Protein AF-A0A3M1C2Q7-F1 (afdb_monomer)

Structure (mmCIF, N/CA/C/O backbone):
data_AF-A0A3M1C2Q7-F1
#
_entry.id   AF-A0A3M1C2Q7-F1
#
loop_
_atom_site.group_PDB
_atom_site.id
_atom_site.type_symbol
_atom_site.label_atom_id
_atom_site.label_alt_id
_atom_site.label_comp_id
_atom_site.label_asym_id
_atom_site.label_entity_id
_atom_site.label_seq_id
_atom_site.pdbx_PDB_ins_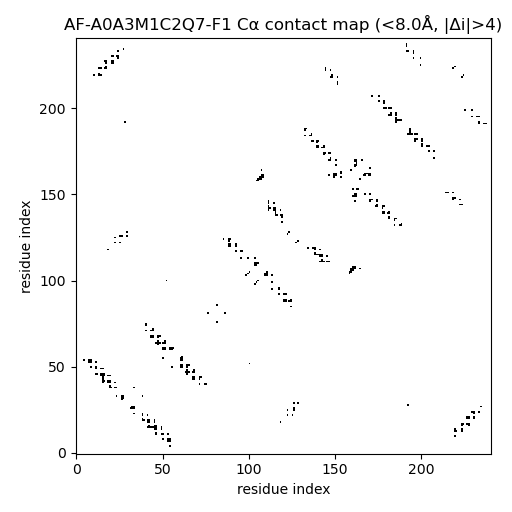code
_atom_site.Cartn_x
_atom_site.Cartn_y
_atom_site.Cartn_z
_atom_site.occupancy
_atom_site.B_iso_or_equiv
_atom_site.auth_seq_id
_atom_site.auth_comp_id
_atom_site.auth_asym_id
_atom_site.auth_atom_id
_atom_site.pdbx_PDB_model_num
ATOM 1 N N . MET A 1 1 ? -22.770 14.859 14.846 1.00 48.72 1 MET A N 1
ATOM 2 C CA . MET A 1 1 ? -23.052 14.030 13.640 1.00 48.72 1 MET A CA 1
ATOM 3 C C . MET A 1 1 ? -22.285 14.494 12.389 1.00 48.72 1 MET A C 1
ATOM 5 O O . MET A 1 1 ? -21.894 13.639 11.605 1.00 48.72 1 MET A O 1
ATOM 9 N N . LYS A 1 2 ? -22.004 15.801 12.204 1.00 53.22 2 LYS A N 1
ATOM 10 C CA . LYS A 1 2 ? -21.207 16.325 11.068 1.00 53.22 2 LYS A CA 1
ATOM 11 C C . LYS A 1 2 ? -19.692 16.042 11.163 1.00 53.22 2 LYS A C 1
ATOM 13 O O . LYS A 1 2 ? -19.053 15.873 10.127 1.00 53.22 2 LYS A O 1
ATOM 18 N N . ASP A 1 3 ? -19.134 15.905 12.367 1.00 56.91 3 ASP A N 1
ATOM 19 C CA . ASP A 1 3 ? -17.677 15.752 12.556 1.00 56.91 3 ASP A CA 1
ATOM 20 C C . ASP A 1 3 ? -17.139 14.397 12.072 1.00 56.91 3 ASP A C 1
ATOM 22 O O . ASP A 1 3 ? -16.081 14.328 11.451 1.00 56.91 3 ASP A O 1
ATOM 26 N N . GLY A 1 4 ? -17.929 13.326 12.217 1.00 72.69 4 GLY A N 1
ATOM 27 C CA . GLY A 1 4 ? -17.541 11.987 11.759 1.00 72.69 4 GLY A CA 1
ATOM 28 C C . GLY A 1 4 ? -17.507 11.819 10.233 1.00 72.69 4 GLY A C 1
ATOM 29 O O . GLY A 1 4 ? -16.856 10.905 9.735 1.00 72.69 4 GLY A O 1
ATOM 30 N N . ILE A 1 5 ? -18.189 12.681 9.467 1.00 79.94 5 ILE A N 1
ATOM 31 C CA . ILE A 1 5 ? -18.114 12.663 7.994 1.00 79.94 5 ILE A CA 1
ATOM 32 C C . ILE A 1 5 ? -16.809 13.310 7.534 1.00 79.94 5 ILE A C 1
ATOM 34 O O . ILE A 1 5 ? -16.119 12.741 6.690 1.00 79.94 5 ILE A O 1
ATOM 38 N N . LYS A 1 6 ? -16.452 14.462 8.119 1.00 79.94 6 LYS A N 1
ATOM 39 C CA . LYS A 1 6 ? -15.198 15.163 7.816 1.00 79.94 6 LYS A CA 1
ATOM 40 C C . LYS A 1 6 ? -13.989 14.272 8.087 1.00 79.94 6 LYS A C 1
ATOM 42 O O . LYS A 1 6 ? -13.138 14.142 7.216 1.00 79.94 6 LYS A O 1
ATOM 47 N N . GLU A 1 7 ? -13.958 13.596 9.237 1.00 78.56 7 GLU A N 1
ATOM 48 C CA . GLU A 1 7 ? -12.869 12.672 9.579 1.00 78.56 7 GLU A CA 1
ATOM 49 C C . GLU A 1 7 ? -12.773 11.500 8.587 1.00 78.56 7 GLU A C 1
ATOM 51 O O . GLU A 1 7 ? -11.691 11.187 8.094 1.00 78.56 7 GLU A O 1
ATOM 56 N N . LYS A 1 8 ? -13.904 10.872 8.235 1.00 79.12 8 LYS A N 1
ATOM 57 C CA . LYS A 1 8 ? -13.930 9.760 7.268 1.00 79.12 8 LYS A CA 1
ATOM 58 C C . LYS A 1 8 ? -13.495 10.186 5.868 1.00 79.12 8 LYS A C 1
ATOM 60 O O . LYS A 1 8 ? -12.785 9.430 5.204 1.00 79.12 8 LYS A O 1
ATOM 65 N N . PHE A 1 9 ? -13.918 11.366 5.421 1.00 83.25 9 PHE A N 1
ATOM 66 C CA . PHE A 1 9 ? -13.526 11.915 4.126 1.00 83.25 9 PHE A CA 1
ATOM 67 C C . PHE A 1 9 ? -12.032 12.240 4.104 1.00 83.25 9 PHE A C 1
ATOM 69 O O . PHE A 1 9 ? -11.320 11.771 3.223 1.00 83.25 9 PHE A O 1
ATOM 76 N N . PHE A 1 10 ? -11.536 12.945 5.122 1.00 84.94 10 PHE A N 1
ATOM 77 C CA . PHE A 1 10 ? -10.120 13.279 5.251 1.00 84.94 10 PHE A CA 1
ATOM 78 C C . PHE A 1 10 ? -9.235 12.027 5.349 1.00 84.94 10 PHE A C 1
ATOM 80 O O . PHE A 1 10 ? -8.218 11.920 4.670 1.00 84.94 10 PHE A O 1
ATOM 87 N N . GLY A 1 11 ? -9.671 11.015 6.100 1.00 82.19 11 GLY A N 1
ATOM 88 C CA . GLY A 1 11 ? -9.000 9.720 6.123 1.00 82.19 11 GLY A CA 1
ATOM 89 C C . GLY A 1 11 ? -9.028 8.999 4.772 1.00 82.19 11 GLY A C 1
ATOM 90 O O . GLY A 1 11 ? -8.120 8.231 4.499 1.00 82.19 11 GLY A O 1
ATOM 91 N N . SER A 1 12 ? -10.047 9.206 3.931 1.00 87.38 12 SER A N 1
ATOM 92 C CA . SER A 1 12 ? -10.088 8.639 2.568 1.00 87.38 12 SER A CA 1
ATOM 93 C C . SER A 1 12 ? -9.153 9.393 1.621 1.00 87.38 12 SER A C 1
ATOM 95 O O . SER A 1 12 ? -8.551 8.785 0.745 1.00 87.38 12 SER A O 1
ATOM 97 N N . PHE A 1 13 ? -8.996 10.702 1.831 1.00 89.56 13 PHE A N 1
ATOM 98 C CA . PHE A 1 13 ? -8.049 11.544 1.107 1.00 89.56 13 PHE A CA 1
ATOM 99 C C . PHE A 1 13 ? -6.599 11.121 1.361 1.00 89.56 13 PHE A C 1
ATOM 101 O O . PHE A 1 13 ? -5.856 10.903 0.409 1.00 89.56 13 PHE A O 1
ATOM 108 N N . ILE A 1 14 ? -6.215 10.926 2.628 1.00 88.56 14 ILE A N 1
ATOM 109 C CA . ILE A 1 14 ? -4.872 10.438 2.984 1.00 88.56 14 ILE A CA 1
ATOM 110 C C . ILE A 1 14 ? -4.612 9.061 2.365 1.00 88.56 14 ILE A C 1
ATOM 112 O O . ILE A 1 14 ? -3.576 8.864 1.734 1.00 88.56 14 ILE A O 1
ATOM 116 N N . THR A 1 15 ? -5.557 8.125 2.482 1.00 89.25 15 THR A N 1
ATOM 117 C CA . THR A 1 15 ? -5.375 6.792 1.898 1.00 89.25 15 THR A CA 1
ATOM 118 C C . THR A 1 15 ? -5.329 6.841 0.362 1.00 89.25 15 THR A C 1
ATOM 120 O O . THR A 1 15 ? -4.587 6.079 -0.250 1.00 89.25 15 THR A O 1
ATOM 123 N N . GLY A 1 16 ? -6.046 7.776 -0.274 1.00 91.75 16 GLY A N 1
ATOM 124 C CA . GLY A 1 16 ? -5.926 8.048 -1.710 1.00 91.75 16 GLY A CA 1
ATOM 125 C C . GLY A 1 16 ? -4.524 8.520 -2.113 1.00 91.75 16 GLY A C 1
ATOM 126 O O . GLY A 1 16 ? -3.989 8.042 -3.111 1.00 91.75 16 GLY A O 1
ATOM 127 N N . LEU A 1 17 ? -3.897 9.403 -1.323 1.00 92.88 17 LEU A N 1
ATOM 128 C CA . LEU A 1 17 ? -2.505 9.823 -1.541 1.00 92.88 17 LEU A CA 1
ATOM 129 C C . LEU A 1 17 ? -1.533 8.653 -1.387 1.00 92.88 17 LEU A C 1
ATOM 131 O O . LEU A 1 17 ? -0.673 8.467 -2.241 1.00 92.88 17 LEU A O 1
ATOM 135 N N . ALA A 1 18 ? -1.691 7.841 -0.342 1.00 93.31 18 ALA A N 1
ATOM 136 C CA . ALA A 1 18 ? -0.845 6.671 -0.134 1.00 93.31 18 ALA A CA 1
ATOM 137 C C . ALA A 1 18 ? -0.983 5.646 -1.264 1.00 93.31 18 ALA A C 1
ATOM 139 O O . ALA A 1 18 ? 0.020 5.124 -1.740 1.00 93.31 18 ALA A O 1
ATOM 140 N N . PHE A 1 19 ? -2.204 5.408 -1.748 1.00 94.06 19 PHE A N 1
ATOM 141 C CA . PHE A 1 19 ? -2.440 4.554 -2.908 1.00 94.06 19 PHE A CA 1
ATOM 142 C C . PHE A 1 19 ? -1.770 5.112 -4.171 1.00 94.06 19 PHE A C 1
ATOM 144 O O . PHE A 1 19 ? -1.119 4.367 -4.900 1.00 94.06 19 PHE A O 1
ATOM 151 N N . ALA A 1 20 ? -1.865 6.423 -4.416 1.00 94.62 20 ALA A N 1
ATOM 152 C CA . ALA A 1 20 ? -1.175 7.054 -5.537 1.00 94.62 20 ALA A CA 1
ATOM 153 C C . ALA A 1 20 ? 0.347 6.902 -5.432 1.00 94.62 20 ALA A C 1
ATOM 155 O O . ALA A 1 20 ? 0.986 6.489 -6.395 1.00 94.62 20 ALA A O 1
ATOM 156 N N . SER A 1 21 ? 0.920 7.171 -4.257 1.00 95.44 21 SER A N 1
ATOM 157 C CA . SER A 1 21 ? 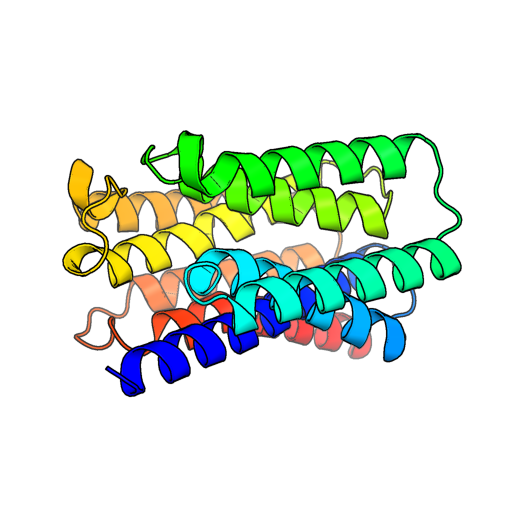2.348 6.972 -3.997 1.00 95.44 21 SER A CA 1
ATOM 158 C C . SER A 1 21 ? 2.770 5.520 -4.209 1.00 95.44 21 SER A C 1
ATOM 160 O O . SER A 1 21 ? 3.774 5.273 -4.863 1.00 95.44 21 SER A O 1
ATOM 162 N N . PHE A 1 22 ? 1.967 4.558 -3.762 1.00 95.81 22 PHE A N 1
ATOM 163 C CA . PHE A 1 22 ? 2.222 3.138 -3.987 1.00 95.81 22 PHE A CA 1
ATOM 164 C C . PHE A 1 22 ? 2.269 2.761 -5.475 1.00 95.81 22 PHE A C 1
ATOM 166 O O . PHE A 1 22 ? 3.173 2.045 -5.904 1.00 95.81 22 PHE A O 1
ATOM 173 N N . MET A 1 23 ? 1.345 3.282 -6.287 1.00 95.12 23 MET A N 1
ATOM 174 C CA . MET A 1 23 ? 1.372 3.060 -7.739 1.00 95.12 23 MET A CA 1
ATOM 175 C C . MET A 1 23 ? 2.596 3.707 -8.392 1.00 95.12 23 MET A C 1
ATOM 177 O O . MET A 1 23 ? 3.265 3.081 -9.215 1.00 95.12 23 MET A O 1
ATOM 181 N N . VAL A 1 24 ? 2.939 4.929 -7.974 1.00 94.12 24 VAL A N 1
ATOM 182 C CA . VAL A 1 24 ? 4.157 5.630 -8.410 1.00 94.12 24 VAL A CA 1
ATOM 183 C C . VAL A 1 24 ? 5.407 4.832 -8.052 1.00 94.12 24 VAL A C 1
ATOM 185 O O . VAL A 1 24 ? 6.296 4.698 -8.885 1.00 94.12 24 VAL A O 1
ATOM 188 N N . TYR A 1 25 ? 5.472 4.252 -6.854 1.00 93.25 25 TYR A N 1
ATOM 189 C CA . TYR A 1 25 ? 6.576 3.389 -6.443 1.00 93.25 25 TYR A CA 1
ATOM 190 C C . TYR A 1 25 ? 6.737 2.185 -7.377 1.00 93.25 25 TYR A C 1
ATOM 192 O O . TYR A 1 25 ? 7.852 1.884 -7.798 1.00 93.25 25 TYR A O 1
ATOM 200 N N . GLY A 1 26 ? 5.627 1.554 -7.777 1.00 92.88 26 GLY A N 1
ATOM 201 C CA . GLY A 1 26 ? 5.638 0.504 -8.795 1.00 92.88 26 GLY A CA 1
ATOM 202 C C . GLY A 1 26 ? 6.164 0.968 -10.146 1.00 92.88 26 GLY A C 1
ATOM 203 O O . GLY A 1 26 ? 6.980 0.277 -10.743 1.00 92.88 26 GLY A O 1
ATOM 204 N N . TYR A 1 27 ? 5.743 2.142 -10.620 1.00 92.25 27 TYR A N 1
ATOM 205 C CA . TYR A 1 27 ? 6.227 2.704 -11.889 1.00 92.25 27 TYR A CA 1
ATOM 206 C C . TYR A 1 27 ? 7.725 3.000 -11.839 1.00 92.25 27 TYR A C 1
ATOM 208 O O . TYR A 1 27 ? 8.461 2.636 -12.755 1.00 92.25 27 TYR A O 1
ATOM 216 N N . LEU A 1 28 ? 8.188 3.586 -10.734 1.00 91.06 28 LEU A N 1
ATOM 217 C CA . LEU A 1 28 ? 9.601 3.853 -10.503 1.00 91.06 28 LEU A CA 1
ATOM 218 C C . LEU A 1 28 ? 10.438 2.564 -10.483 1.00 91.06 28 LEU A C 1
ATOM 220 O O . LEU A 1 28 ? 11.569 2.596 -10.979 1.00 91.06 28 LEU A O 1
ATOM 224 N N . TYR A 1 29 ? 9.875 1.464 -9.960 1.00 89.75 29 TYR A N 1
ATOM 225 C CA . TYR A 1 29 ? 10.475 0.124 -9.942 1.00 89.75 29 TYR A CA 1
ATOM 226 C C . TYR A 1 29 ? 10.696 -0.443 -11.334 1.00 89.75 29 TYR A C 1
ATOM 228 O O . TYR A 1 29 ? 11.815 -0.820 -11.669 1.00 89.75 29 TYR A O 1
ATOM 236 N N . ILE A 1 30 ? 9.670 -0.414 -12.177 1.00 89.94 30 ILE A N 1
ATOM 237 C CA . ILE A 1 30 ? 9.761 -0.953 -13.540 1.00 89.94 30 ILE A CA 1
ATOM 238 C C . ILE A 1 30 ? 10.372 0.028 -14.550 1.00 89.94 30 ILE A C 1
ATOM 240 O O . ILE A 1 30 ? 10.449 -0.278 -15.735 1.00 89.94 30 ILE A O 1
ATOM 244 N N . GLY A 1 31 ? 10.778 1.219 -14.101 1.00 87.81 31 GLY A N 1
ATOM 245 C CA . GLY A 1 31 ? 11.389 2.237 -14.954 1.00 87.81 31 GLY A CA 1
ATOM 246 C C . GLY A 1 31 ? 10.416 2.955 -15.894 1.00 87.81 31 GLY A C 1
ATOM 247 O O . GLY A 1 31 ? 10.861 3.499 -16.898 1.00 87.81 31 GLY A O 1
ATOM 248 N N . ILE A 1 32 ? 9.115 2.975 -15.587 1.00 88.38 32 ILE A N 1
ATOM 249 C CA . ILE A 1 32 ? 8.137 3.773 -16.337 1.00 88.38 32 ILE A CA 1
ATOM 250 C C . ILE A 1 32 ? 8.184 5.228 -15.861 1.00 88.38 32 ILE A C 1
ATOM 252 O O . ILE A 1 32 ? 8.106 5.504 -14.660 1.00 88.38 32 ILE A O 1
ATOM 256 N N . ASP A 1 33 ? 8.241 6.157 -16.816 1.00 87.31 33 ASP A N 1
ATOM 257 C CA . ASP A 1 33 ? 8.131 7.589 -16.547 1.00 87.31 33 ASP A CA 1
ATOM 258 C C . ASP A 1 33 ? 6.756 7.939 -15.972 1.00 87.31 33 ASP A C 1
ATOM 260 O O . ASP A 1 33 ? 5.704 7.676 -16.561 1.00 87.31 33 ASP A O 1
ATOM 264 N N . VAL A 1 34 ? 6.768 8.568 -14.800 1.00 87.00 34 VAL A N 1
ATOM 265 C CA . VAL A 1 34 ? 5.556 8.951 -14.077 1.00 87.00 34 VAL A CA 1
ATOM 266 C C . VAL A 1 34 ? 5.119 10.336 -14.537 1.00 87.00 34 VAL A C 1
ATOM 268 O O . VAL A 1 34 ? 5.790 11.331 -14.255 1.00 87.00 34 VAL A O 1
ATOM 271 N N . ARG A 1 35 ? 3.963 10.436 -15.199 1.00 89.00 35 ARG A N 1
ATOM 272 C CA . ARG A 1 35 ? 3.376 11.737 -15.551 1.00 89.00 35 ARG A CA 1
ATOM 273 C C . ARG A 1 35 ? 2.461 12.209 -14.430 1.00 89.00 35 ARG A C 1
ATOM 275 O O . ARG A 1 35 ? 1.816 11.413 -13.752 1.00 89.00 35 ARG A O 1
ATOM 282 N N . ILE A 1 36 ? 2.314 13.527 -14.292 1.00 86.81 36 ILE A N 1
ATOM 283 C CA . ILE A 1 36 ? 1.411 14.144 -13.301 1.00 86.81 36 ILE A CA 1
ATOM 284 C C . ILE A 1 36 ? -0.025 13.613 -13.444 1.00 86.81 36 ILE A C 1
ATOM 286 O O . ILE A 1 36 ? -0.707 13.375 -12.448 1.00 86.81 36 ILE A O 1
ATOM 290 N N . VAL A 1 37 ? -0.469 13.382 -14.684 1.00 85.69 37 VAL A N 1
ATOM 291 C CA . VAL A 1 37 ? -1.794 12.819 -14.977 1.00 85.69 37 VAL A CA 1
ATOM 292 C C . VAL A 1 37 ? -1.944 11.408 -14.402 1.00 85.69 37 VAL A C 1
ATOM 294 O O . VAL A 1 37 ? -2.990 11.109 -13.836 1.00 85.69 37 VAL A O 1
ATOM 297 N N . ASP A 1 38 ? -0.903 10.570 -14.467 1.00 85.56 38 ASP A N 1
ATOM 298 C CA . ASP A 1 38 ? -0.943 9.207 -13.922 1.00 85.56 38 ASP A CA 1
ATOM 299 C C . ASP A 1 38 ? -1.113 9.249 -12.393 1.00 85.56 38 ASP A C 1
ATOM 301 O O . ASP A 1 38 ? -1.991 8.584 -11.843 1.00 85.56 38 ASP A O 1
ATOM 305 N N . VAL A 1 39 ? -0.362 10.126 -11.711 1.00 89.31 39 VAL A N 1
ATOM 306 C CA . VAL A 1 39 ? -0.482 10.347 -10.256 1.00 89.31 39 VAL A CA 1
ATOM 307 C C . VAL A 1 39 ? -1.897 10.781 -9.876 1.00 89.31 39 VAL A C 1
ATOM 309 O O . VAL A 1 39 ? -2.473 10.261 -8.917 1.00 89.31 39 VAL A O 1
ATOM 312 N N . PHE A 1 40 ? -2.477 11.716 -10.633 1.00 87.94 40 PHE A N 1
ATOM 313 C CA . PHE A 1 40 ? -3.834 12.196 -10.390 1.00 87.94 40 PHE A CA 1
ATOM 314 C C . PHE A 1 40 ? -4.879 11.093 -10.608 1.00 87.94 40 PHE A C 1
ATOM 316 O O . PHE A 1 40 ? -5.784 10.940 -9.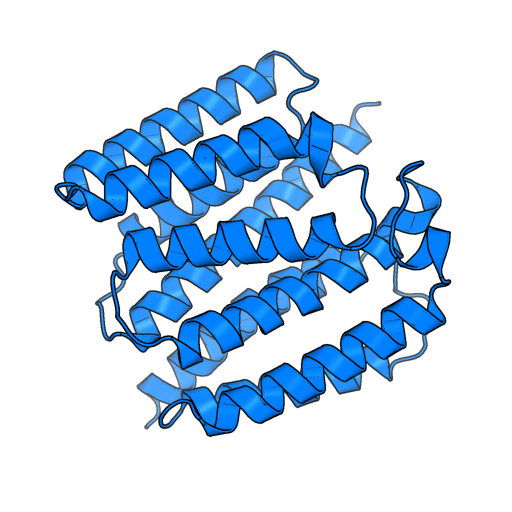787 1.00 87.94 40 PHE A O 1
ATOM 323 N N . CYS A 1 41 ? -4.731 10.274 -11.652 1.00 87.81 41 CYS A N 1
ATOM 324 C CA . CYS A 1 41 ? -5.593 9.117 -11.890 1.00 87.81 41 CYS A CA 1
ATOM 325 C C . CYS A 1 41 ? -5.507 8.096 -10.749 1.00 87.81 41 CYS A C 1
ATOM 327 O O . CYS A 1 41 ? -6.545 7.658 -10.253 1.00 87.81 41 CYS A O 1
ATOM 329 N N . PHE A 1 42 ? -4.305 7.750 -10.278 1.00 91.00 42 PHE A N 1
ATOM 330 C CA . PHE A 1 42 ? -4.156 6.841 -9.138 1.00 91.00 42 PHE A CA 1
ATOM 331 C C . PHE A 1 42 ? -4.789 7.418 -7.874 1.00 91.00 42 PHE A C 1
ATOM 333 O O . PHE A 1 42 ? -5.514 6.716 -7.167 1.00 91.00 42 PHE A O 1
ATOM 340 N N . PHE A 1 43 ? -4.578 8.709 -7.620 1.00 92.19 43 PHE A N 1
ATOM 341 C CA . PHE A 1 43 ? -5.174 9.400 -6.485 1.00 92.19 43 PHE A CA 1
ATOM 342 C C . PHE A 1 43 ? -6.705 9.360 -6.530 1.00 92.19 43 PHE A C 1
ATOM 344 O O . PHE A 1 43 ? -7.332 9.008 -5.531 1.00 92.19 43 PHE A O 1
ATOM 351 N N . LEU A 1 44 ? -7.314 9.667 -7.680 1.00 89.94 44 LEU A N 1
ATOM 352 C CA . LEU A 1 44 ? -8.766 9.615 -7.848 1.00 89.94 44 LEU A CA 1
ATOM 353 C C . LEU A 1 44 ? -9.319 8.193 -7.725 1.00 89.94 44 LEU A C 1
ATOM 355 O O . LEU A 1 44 ? -10.372 8.015 -7.111 1.00 89.94 44 LEU A O 1
ATOM 359 N N . LEU A 1 45 ? -8.607 7.186 -8.240 1.00 88.19 45 LEU A N 1
ATOM 360 C CA . LEU A 1 45 ? -8.991 5.780 -8.103 1.00 88.19 45 LEU A CA 1
ATOM 361 C C . LEU A 1 45 ? -9.033 5.367 -6.627 1.00 88.19 45 LEU A C 1
ATOM 363 O O . LEU A 1 45 ? -10.043 4.841 -6.152 1.00 88.19 45 LEU A O 1
ATOM 367 N N . GLY A 1 46 ? -7.956 5.663 -5.893 1.00 88.88 46 GLY A N 1
ATOM 368 C CA . GLY A 1 46 ? -7.866 5.416 -4.458 1.00 88.88 46 GLY A CA 1
ATOM 369 C C . GLY A 1 46 ? -8.947 6.179 -3.694 1.00 88.88 46 GLY A C 1
ATOM 370 O O . GLY A 1 46 ? -9.738 5.582 -2.965 1.00 88.88 46 GLY A O 1
ATOM 371 N N . LEU A 1 47 ? -9.054 7.492 -3.907 1.00 88.88 47 LEU A N 1
ATOM 372 C CA . LEU A 1 47 ? -10.053 8.334 -3.251 1.00 88.88 47 LEU A CA 1
ATOM 373 C C . LEU A 1 47 ? -11.479 7.822 -3.500 1.00 88.88 47 LEU A C 1
ATOM 375 O O . LEU A 1 47 ? -12.240 7.661 -2.548 1.00 88.88 47 LEU A O 1
ATOM 379 N N . GLY A 1 48 ? -11.834 7.532 -4.754 1.00 85.19 48 GLY A N 1
ATOM 380 C CA . GLY A 1 48 ? -13.145 7.011 -5.135 1.00 85.19 48 GLY A CA 1
ATOM 381 C C . GLY A 1 48 ? -13.461 5.688 -4.439 1.00 85.19 48 GLY A C 1
ATOM 382 O O . GLY A 1 48 ? -14.508 5.566 -3.799 1.00 85.19 48 GLY A O 1
ATOM 383 N N . GLY A 1 49 ? -12.525 4.734 -4.468 1.00 85.12 49 GLY A N 1
ATOM 384 C CA . GLY A 1 49 ? -12.673 3.443 -3.795 1.00 85.12 49 GLY A CA 1
ATOM 385 C C . GLY A 1 49 ? -12.861 3.576 -2.281 1.00 85.12 49 GLY A C 1
ATOM 386 O O . GLY A 1 49 ? -13.782 2.996 -1.705 1.00 85.12 49 GLY A O 1
ATOM 387 N N . TYR A 1 50 ? -12.045 4.391 -1.611 1.00 85.31 50 TYR A N 1
ATOM 388 C CA . TYR A 1 50 ? -12.128 4.550 -0.156 1.00 85.31 50 TYR A CA 1
ATOM 389 C C . TYR A 1 50 ? -13.332 5.385 0.299 1.00 85.31 50 TYR A C 1
ATOM 391 O O . TYR A 1 50 ? -13.931 5.066 1.332 1.00 85.31 50 TYR A O 1
ATOM 399 N N . VAL A 1 51 ? -13.749 6.394 -0.475 1.00 85.44 51 VAL A N 1
ATOM 400 C CA . VAL A 1 51 ? -15.002 7.125 -0.222 1.00 85.44 51 VAL A CA 1
ATOM 401 C C . VAL A 1 51 ? -16.196 6.185 -0.371 1.00 85.44 51 VAL A C 1
ATOM 403 O O . VAL A 1 51 ? -17.065 6.184 0.504 1.00 85.44 51 VAL A O 1
ATOM 406 N N . TYR A 1 52 ? -16.214 5.329 -1.397 1.00 82.62 52 TYR A N 1
ATOM 407 C CA . TYR A 1 52 ? -17.244 4.303 -1.553 1.00 82.62 52 TYR A CA 1
ATOM 408 C C . TYR A 1 52 ? -17.303 3.387 -0.320 1.00 82.62 52 TYR A C 1
ATOM 410 O O . TYR A 1 52 ? -18.355 3.233 0.303 1.00 82.62 52 TYR A O 1
ATOM 418 N N . LEU A 1 53 ? -16.160 2.855 0.120 1.00 79.50 53 LEU A N 1
ATOM 419 C CA . LEU A 1 53 ? -16.105 1.934 1.259 1.00 79.50 53 LEU A CA 1
ATOM 420 C C . LEU A 1 53 ? -16.478 2.582 2.608 1.00 79.50 53 LEU A C 1
ATOM 422 O O . LEU A 1 53 ? -17.004 1.914 3.499 1.00 79.50 53 LEU A O 1
ATOM 426 N N . ARG A 1 54 ? -16.190 3.872 2.817 1.00 78.44 54 ARG A N 1
ATOM 427 C CA . ARG A 1 54 ? -16.375 4.529 4.130 1.00 78.44 54 ARG A CA 1
ATOM 428 C C . ARG A 1 54 ? -17.645 5.371 4.241 1.00 78.44 54 ARG A C 1
ATOM 430 O O . ARG A 1 54 ? -18.122 5.591 5.362 1.00 78.44 54 ARG A O 1
ATOM 437 N N . LEU A 1 55 ? -18.167 5.863 3.119 1.00 80.88 55 LEU A N 1
ATOM 438 C CA . LEU A 1 55 ? -19.240 6.860 3.068 1.00 80.88 55 LEU A CA 1
ATOM 439 C C . LEU A 1 55 ? -20.428 6.461 2.177 1.00 80.88 55 LEU A C 1
ATOM 441 O O . LEU A 1 55 ? -21.376 7.239 2.105 1.00 80.88 55 LEU A O 1
ATOM 445 N N . SER A 1 56 ? -20.457 5.259 1.586 1.00 76.69 56 SER A N 1
ATOM 446 C CA . SER A 1 56 ? -21.593 4.760 0.774 1.00 76.69 56 SER A CA 1
ATOM 447 C C . SER A 1 56 ? -22.948 4.763 1.488 1.00 76.69 56 SER A C 1
ATOM 449 O O . SER A 1 56 ? -23.983 4.836 0.834 1.00 76.69 56 SER A O 1
ATOM 451 N N . GLN A 1 57 ? -22.962 4.761 2.824 1.00 77.12 57 GLN A N 1
ATOM 452 C CA . GLN A 1 57 ? -24.179 4.949 3.625 1.00 77.12 57 GLN A CA 1
ATOM 453 C C . GLN A 1 57 ? -24.891 6.293 3.357 1.00 77.12 57 GLN A C 1
ATOM 455 O O . GLN A 1 57 ? -26.066 6.449 3.682 1.00 77.12 57 GLN A O 1
ATOM 460 N N . TYR A 1 58 ? -24.197 7.270 2.767 1.00 80.50 58 TYR A N 1
ATOM 461 C CA . TYR A 1 58 ? -24.751 8.556 2.363 1.00 80.50 58 TYR A CA 1
ATOM 462 C C . TYR A 1 58 ? -24.918 8.595 0.840 1.00 80.50 58 TYR A C 1
ATOM 464 O O . TYR A 1 58 ? -23.930 8.550 0.106 1.00 80.50 58 TYR A O 1
ATOM 472 N N . LYS A 1 59 ? -26.161 8.760 0.360 1.00 78.62 59 LYS A N 1
ATOM 473 C CA . LYS A 1 59 ? -26.496 8.744 -1.080 1.00 78.62 59 LYS A CA 1
ATOM 474 C C . LYS A 1 59 ? -25.601 9.659 -1.927 1.00 78.62 59 LYS A C 1
ATOM 476 O O . LYS A 1 59 ? -25.143 9.245 -2.982 1.00 78.62 59 LYS A O 1
ATOM 481 N N . PHE A 1 60 ? -25.306 10.871 -1.452 1.00 80.25 60 PHE A N 1
ATOM 482 C CA . PHE A 1 60 ? -24.429 11.809 -2.164 1.00 80.25 60 PHE A CA 1
ATOM 483 C C . PHE A 1 60 ? -23.018 11.242 -2.393 1.00 80.25 60 PHE A C 1
ATOM 485 O O . PHE A 1 60 ? -22.536 11.221 -3.521 1.00 80.25 60 PHE A O 1
ATOM 492 N N . PHE A 1 61 ? -22.371 10.732 -1.339 1.00 76.19 61 PHE A N 1
ATOM 493 C CA . PHE A 1 61 ? -21.015 10.182 -1.430 1.00 76.19 61 PHE A CA 1
ATOM 494 C C . PHE A 1 61 ? -20.965 8.873 -2.222 1.00 76.19 61 PHE A C 1
ATOM 496 O O . PHE A 1 61 ? -19.962 8.594 -2.875 1.00 76.19 61 PHE A O 1
ATOM 503 N N . TYR A 1 62 ? -22.048 8.093 -2.208 1.00 77.62 62 TYR A N 1
ATOM 504 C CA . TYR A 1 62 ? -22.199 6.921 -3.066 1.00 77.62 62 TYR A CA 1
ATOM 505 C C . TYR A 1 62 ? -22.149 7.302 -4.552 1.00 77.62 62 TYR A C 1
ATOM 507 O O . TYR A 1 62 ? -21.291 6.804 -5.275 1.00 77.62 62 TYR A O 1
ATOM 515 N N . TYR A 1 63 ? -22.993 8.237 -5.000 1.00 75.94 63 TYR A N 1
ATOM 516 C CA . TYR A 1 63 ? -22.984 8.664 -6.404 1.00 75.94 63 TYR A CA 1
ATOM 517 C C . TYR A 1 63 ? -21.686 9.374 -6.781 1.00 75.94 63 TYR A C 1
ATOM 519 O O . TYR A 1 63 ? -21.125 9.090 -7.831 1.00 75.94 63 TYR A O 1
ATOM 527 N N . PHE A 1 64 ? -21.164 10.234 -5.903 1.00 78.44 64 PHE A N 1
ATOM 528 C CA . PHE A 1 64 ? -19.877 10.890 -6.122 1.00 78.44 64 PHE A CA 1
ATOM 529 C C . PHE A 1 64 ? -18.744 9.874 -6.324 1.00 78.44 64 PHE A C 1
ATOM 531 O O . PHE A 1 64 ? -18.009 9.966 -7.301 1.00 78.44 64 PHE A O 1
ATOM 538 N N . SER A 1 65 ? -18.618 8.883 -5.436 1.00 78.06 65 SER A N 1
ATOM 539 C CA . SER A 1 65 ? -17.563 7.866 -5.544 1.00 78.06 65 SER A CA 1
ATOM 540 C C . SER A 1 65 ? -17.713 6.981 -6.776 1.00 78.06 65 SER A C 1
ATOM 542 O O . SER A 1 65 ? -16.711 6.710 -7.430 1.00 78.06 65 SER A O 1
ATOM 544 N N . LEU A 1 66 ? -18.937 6.585 -7.140 1.00 77.62 66 LEU A N 1
ATOM 545 C CA . LEU A 1 66 ? -19.184 5.851 -8.380 1.00 77.62 66 LEU A CA 1
ATOM 546 C C . LEU A 1 66 ? -18.818 6.670 -9.616 1.00 77.62 66 LEU A C 1
ATOM 548 O O . LEU A 1 66 ? -18.172 6.133 -10.509 1.00 77.62 66 LEU A O 1
ATOM 552 N N . SER A 1 67 ? -19.170 7.956 -9.659 1.00 71.88 67 SER A N 1
ATOM 553 C CA . SER A 1 67 ? -18.802 8.837 -10.770 1.00 71.88 67 SER A CA 1
ATOM 554 C C . SER A 1 67 ? -17.288 9.025 -10.867 1.00 71.88 67 SER A C 1
ATOM 556 O O . SER A 1 67 ? -16.735 8.935 -11.957 1.00 71.88 67 SER A O 1
ATOM 558 N N . VAL A 1 68 ? -16.595 9.225 -9.739 1.00 78.19 68 VAL A N 1
ATOM 559 C CA . VAL A 1 68 ? -15.125 9.333 -9.706 1.00 78.19 68 VAL A CA 1
ATOM 560 C C . VAL A 1 68 ? -14.469 8.027 -10.151 1.00 78.19 68 VAL A C 1
ATOM 562 O O . VAL A 1 68 ? -13.539 8.061 -10.954 1.00 78.19 68 VAL A O 1
ATOM 565 N N . LEU A 1 69 ? -14.966 6.876 -9.691 1.00 78.25 69 LEU A N 1
ATOM 566 C CA . LEU A 1 69 ? -14.485 5.565 -10.127 1.00 78.25 69 LEU A CA 1
ATOM 567 C C . LEU A 1 69 ? -14.722 5.368 -11.627 1.00 78.25 69 LEU A C 1
ATOM 569 O O . LEU A 1 69 ? -13.785 5.026 -12.337 1.00 78.25 69 LEU A O 1
ATOM 573 N N . ALA A 1 70 ? -15.929 5.642 -12.122 1.00 74.50 70 ALA A N 1
ATOM 574 C CA . ALA A 1 70 ? -16.282 5.495 -13.531 1.00 74.50 70 ALA A CA 1
ATOM 575 C C . ALA A 1 70 ? -15.421 6.384 -14.438 1.00 74.50 70 ALA A C 1
ATOM 577 O O . ALA A 1 70 ? -14.857 5.894 -15.412 1.00 74.50 70 ALA A O 1
ATOM 578 N N . LEU A 1 71 ? -15.252 7.663 -14.090 1.00 73.25 71 LEU A N 1
ATOM 579 C CA . LEU A 1 71 ? -14.402 8.593 -14.840 1.00 73.25 71 LEU A CA 1
ATOM 580 C C . LEU A 1 71 ? -12.935 8.163 -14.825 1.00 73.25 71 LEU A C 1
ATOM 582 O O . LEU A 1 71 ? -12.258 8.244 -15.847 1.00 73.25 71 LEU A O 1
ATOM 586 N N . THR A 1 72 ? -12.453 7.662 -13.687 1.00 75.12 72 THR A N 1
ATOM 587 C CA . THR A 1 72 ? -11.078 7.173 -13.570 1.00 75.12 72 THR A CA 1
ATOM 588 C C . THR A 1 72 ? -10.874 5.906 -14.397 1.00 75.12 72 THR A C 1
ATOM 590 O O . THR A 1 72 ? -9.888 5.800 -15.113 1.00 75.12 72 THR A O 1
ATOM 593 N N . ILE A 1 73 ? -11.833 4.979 -14.373 1.00 73.44 73 ILE A N 1
ATOM 594 C CA . ILE A 1 73 ? -11.829 3.759 -15.186 1.00 73.44 73 ILE A CA 1
ATOM 595 C C . ILE A 1 73 ? -11.866 4.101 -16.679 1.00 73.44 73 ILE A C 1
ATOM 597 O O . ILE A 1 73 ? -11.088 3.535 -17.440 1.00 73.44 73 ILE A O 1
ATOM 601 N N . MET A 1 74 ? -12.702 5.057 -17.097 1.00 66.94 74 MET A N 1
ATOM 602 C CA . MET A 1 74 ? -12.743 5.536 -18.483 1.00 66.94 74 MET A CA 1
ATOM 603 C C . MET A 1 74 ? -11.426 6.204 -18.896 1.00 66.94 74 MET A C 1
ATOM 605 O O . MET A 1 74 ? -10.910 5.904 -19.969 1.00 66.94 74 MET A O 1
ATOM 609 N N . GLY A 1 75 ? -10.841 7.053 -18.047 1.00 71.19 75 GLY A N 1
ATOM 610 C CA . GLY A 1 75 ? -9.538 7.670 -18.316 1.00 71.19 75 GLY A CA 1
ATOM 611 C C . GLY A 1 75 ? -8.426 6.628 -18.455 1.00 71.19 75 GLY A C 1
ATOM 612 O O . GLY A 1 75 ? -7.660 6.644 -19.413 1.00 71.19 75 GLY A O 1
ATOM 613 N N . VAL A 1 76 ? -8.398 5.652 -17.551 1.00 70.19 76 VAL A N 1
ATOM 614 C CA . VAL A 1 76 ? -7.471 4.515 -17.584 1.00 70.19 76 VAL A CA 1
ATOM 615 C C . VAL A 1 76 ? -7.697 3.627 -18.816 1.00 70.19 76 VAL A C 1
ATOM 617 O O . VAL A 1 76 ? -6.736 3.126 -19.398 1.00 70.19 76 VAL A O 1
ATOM 620 N N . TRP A 1 77 ? -8.945 3.452 -19.252 1.00 69.31 77 TRP A N 1
ATOM 621 C CA . TRP A 1 77 ? -9.300 2.736 -20.479 1.00 69.31 77 TRP A CA 1
ATOM 622 C C . TRP A 1 77 ? -8.770 3.428 -21.733 1.00 69.31 77 TRP A C 1
ATOM 624 O O . TRP A 1 77 ? -8.140 2.778 -22.570 1.00 69.31 77 TRP A O 1
ATOM 634 N N . MET A 1 78 ? -8.933 4.749 -21.824 1.00 64.81 78 MET A N 1
ATOM 635 C CA . MET A 1 78 ? -8.400 5.534 -22.941 1.00 64.81 78 MET A CA 1
ATOM 636 C C . MET A 1 78 ? -6.865 5.544 -22.971 1.00 64.81 78 MET A C 1
ATOM 638 O O . MET A 1 78 ? -6.281 5.601 -24.052 1.00 64.81 78 MET A O 1
ATOM 642 N N . LEU A 1 79 ? -6.208 5.459 -21.809 1.00 67.12 79 LEU A N 1
ATOM 643 C CA . LEU A 1 79 ? -4.747 5.502 -21.698 1.00 67.12 79 LEU A CA 1
ATOM 644 C C . LEU A 1 79 ? -4.055 4.153 -21.947 1.00 67.12 79 LEU A C 1
ATOM 646 O O . LEU A 1 79 ? -2.957 4.147 -22.498 1.00 67.12 79 LEU A O 1
ATOM 650 N N . LEU A 1 80 ? -4.649 3.023 -21.542 1.00 68.06 80 LEU A N 1
ATOM 651 C CA . LEU A 1 80 ? -3.924 1.744 -21.439 1.00 68.06 80 LEU A CA 1
ATOM 652 C C . LEU A 1 80 ? -4.312 0.664 -22.457 1.00 68.06 80 LEU A C 1
ATOM 654 O O . LEU A 1 80 ? -3.773 -0.429 -22.340 1.00 68.06 80 LEU A O 1
ATOM 658 N N . ARG A 1 81 ? -5.210 0.931 -23.425 1.00 68.56 81 ARG A N 1
ATOM 659 C CA . ARG A 1 81 ? -5.680 -0.037 -24.455 1.00 68.56 81 ARG A CA 1
ATOM 660 C C . ARG A 1 81 ? -5.771 -1.473 -23.916 1.00 68.56 81 ARG A C 1
ATOM 662 O O . ARG A 1 81 ? -4.899 -2.299 -24.169 1.00 68.56 81 ARG A O 1
ATOM 669 N N . TRP A 1 82 ? -6.803 -1.740 -23.122 1.00 76.81 82 TRP A N 1
ATOM 670 C CA . TRP A 1 82 ? -6.847 -2.925 -22.266 1.00 76.81 82 TRP A CA 1
ATOM 671 C C . TRP A 1 82 ? -6.724 -4.239 -23.039 1.00 76.81 82 TRP A C 1
ATOM 673 O O . TRP A 1 82 ? -7.531 -4.536 -23.919 1.00 76.81 82 TRP A O 1
ATOM 683 N N . ASP A 1 83 ? -5.747 -5.047 -22.641 1.00 81.81 83 ASP A N 1
ATOM 684 C CA . ASP A 1 83 ? -5.669 -6.454 -23.006 1.00 81.81 83 ASP A CA 1
ATOM 685 C C . ASP A 1 83 ? -6.591 -7.315 -22.119 1.00 81.81 83 ASP A C 1
ATOM 687 O O . ASP A 1 83 ? -7.147 -6.873 -21.107 1.00 81.81 83 ASP A O 1
ATOM 691 N N . PHE A 1 84 ? -6.758 -8.578 -22.512 1.00 82.69 84 PHE A N 1
ATOM 692 C CA . PHE A 1 84 ? -7.610 -9.540 -21.814 1.00 82.69 84 PHE A CA 1
ATOM 693 C C . PHE A 1 84 ? -7.221 -9.739 -20.337 1.00 82.69 84 PHE A C 1
ATOM 695 O O . PHE A 1 84 ? -8.092 -9.876 -19.477 1.00 82.69 84 PHE A O 1
ATOM 702 N N . TYR A 1 85 ? -5.926 -9.704 -20.014 1.00 84.19 85 TYR A N 1
ATOM 703 C CA . TYR A 1 85 ? -5.436 -9.901 -18.650 1.00 84.19 85 TYR A CA 1
ATOM 704 C C . TYR A 1 85 ? -5.797 -8.720 -17.744 1.00 84.19 85 TYR A C 1
ATOM 706 O O . TYR A 1 85 ? -6.271 -8.928 -16.626 1.00 84.19 85 TYR A O 1
ATOM 714 N N . ARG A 1 86 ? -5.668 -7.480 -18.233 1.00 85.62 86 ARG A N 1
ATOM 715 C CA . ARG A 1 86 ? -6.110 -6.277 -17.510 1.00 85.62 86 ARG A CA 1
ATOM 716 C C . ARG A 1 86 ? -7.611 -6.305 -17.232 1.00 85.62 86 ARG A C 1
ATOM 718 O O . ARG A 1 86 ? -8.024 -5.942 -16.133 1.00 85.62 86 ARG A O 1
ATOM 725 N N . VAL A 1 87 ? -8.423 -6.796 -18.173 1.00 84.94 87 VAL A N 1
ATOM 726 C CA . VAL A 1 87 ? -9.870 -6.986 -17.957 1.00 84.94 87 VAL A CA 1
ATOM 727 C C . VAL A 1 87 ? -10.129 -7.977 -16.820 1.00 84.94 87 VAL A C 1
ATOM 729 O O . VAL A 1 87 ? -10.926 -7.679 -15.931 1.00 84.94 87 VAL A O 1
ATOM 732 N N . ILE A 1 88 ? -9.438 -9.123 -16.797 1.00 86.31 88 ILE A N 1
ATOM 733 C CA . ILE A 1 88 ? -9.575 -10.105 -15.709 1.00 86.31 88 ILE A CA 1
ATOM 734 C C . ILE A 1 88 ? -9.212 -9.474 -14.362 1.00 86.31 88 ILE A C 1
ATOM 736 O O . ILE A 1 88 ? -9.983 -9.574 -13.407 1.00 86.31 88 ILE A O 1
ATOM 740 N N . ILE A 1 89 ? -8.062 -8.801 -14.284 1.00 88.44 89 ILE A N 1
ATOM 741 C CA . ILE A 1 89 ? -7.588 -8.165 -13.049 1.00 88.44 89 ILE A CA 1
ATOM 742 C C . ILE A 1 89 ? -8.588 -7.106 -12.567 1.00 88.44 89 ILE A C 1
ATOM 744 O O . ILE A 1 89 ? -8.897 -7.037 -11.375 1.00 88.44 89 ILE A O 1
ATOM 748 N N . PHE A 1 90 ? -9.136 -6.313 -13.488 1.00 85.50 90 PHE A N 1
ATOM 749 C CA . PHE A 1 90 ? -10.159 -5.318 -13.195 1.00 85.50 90 PHE A CA 1
ATOM 750 C C . PHE A 1 90 ? -11.432 -5.956 -12.620 1.00 85.50 90 PHE A C 1
ATOM 752 O O . PHE A 1 90 ? -11.889 -5.560 -11.546 1.00 85.50 90 PHE A O 1
ATOM 759 N N . VAL A 1 91 ? -11.970 -6.984 -13.283 1.00 84.31 91 VAL A N 1
ATOM 760 C CA . VAL A 1 91 ? -13.179 -7.695 -12.836 1.00 84.31 91 VAL A CA 1
ATOM 761 C C . VAL A 1 91 ? -12.966 -8.339 -11.463 1.00 84.31 91 VAL A C 1
ATOM 763 O O . VAL A 1 91 ? -13.830 -8.218 -10.591 1.00 84.31 91 VAL A O 1
ATOM 766 N N . LEU A 1 92 ? -11.804 -8.959 -11.228 1.00 87.75 92 LEU A N 1
ATOM 767 C CA . LEU A 1 92 ? -11.442 -9.522 -9.924 1.00 87.75 92 LEU A CA 1
ATOM 768 C C . LEU A 1 92 ? -11.404 -8.446 -8.830 1.00 87.75 92 LEU A C 1
ATOM 770 O O . LEU A 1 92 ? -11.973 -8.644 -7.755 1.00 87.75 92 LEU A O 1
ATOM 774 N N . ASN A 1 93 ? -10.797 -7.287 -9.105 1.00 86.25 93 ASN A N 1
ATOM 775 C CA . ASN A 1 93 ? -10.772 -6.159 -8.170 1.00 86.25 93 ASN A CA 1
ATOM 776 C C . ASN A 1 93 ? -12.178 -5.636 -7.853 1.00 86.25 93 ASN A C 1
ATOM 778 O O . ASN A 1 93 ? -12.509 -5.424 -6.685 1.00 86.25 93 ASN A O 1
ATOM 782 N N . CYS A 1 94 ? -13.033 -5.467 -8.865 1.00 82.19 94 CYS A N 1
ATOM 783 C CA . CYS A 1 94 ? -14.425 -5.069 -8.663 1.00 82.19 94 CYS A CA 1
ATOM 784 C C . CYS A 1 94 ? -15.185 -6.082 -7.796 1.00 82.19 94 CYS A C 1
ATOM 786 O O . CYS A 1 94 ? -15.910 -5.681 -6.883 1.00 82.19 94 CYS A O 1
ATOM 788 N N . GLY A 1 95 ? -14.977 -7.382 -8.027 1.00 81.75 95 GLY A N 1
ATOM 789 C CA . GLY A 1 95 ? -15.542 -8.452 -7.204 1.00 81.75 95 GLY A CA 1
ATOM 790 C C . GLY A 1 95 ? -15.093 -8.363 -5.744 1.00 81.75 95 GLY A C 1
ATOM 791 O O . GLY A 1 95 ? -15.923 -8.411 -4.835 1.00 81.75 95 GLY A O 1
ATOM 792 N N . ILE A 1 96 ? -13.797 -8.142 -5.507 1.00 86.06 96 ILE A N 1
ATOM 793 C CA . ILE A 1 96 ? -13.235 -7.953 -4.163 1.00 86.06 96 ILE A CA 1
ATOM 794 C C . ILE A 1 96 ? -13.874 -6.754 -3.452 1.00 86.06 96 ILE A C 1
ATOM 796 O O . ILE A 1 96 ? -14.327 -6.889 -2.312 1.00 86.06 96 ILE A O 1
ATOM 800 N N . ILE A 1 97 ? -13.947 -5.597 -4.117 1.00 80.31 97 ILE A N 1
ATOM 801 C CA . ILE A 1 97 ? -14.534 -4.375 -3.549 1.00 80.31 97 ILE A CA 1
ATOM 802 C C . ILE A 1 97 ? -16.025 -4.589 -3.247 1.00 80.31 97 ILE A C 1
ATOM 804 O O . ILE A 1 97 ? -16.487 -4.238 -2.159 1.00 80.31 97 ILE A O 1
ATOM 808 N N . GLY A 1 98 ? -16.767 -5.225 -4.160 1.00 76.50 98 GLY A N 1
ATOM 809 C CA . GLY A 1 98 ? -18.189 -5.530 -3.983 1.00 76.50 98 GLY A CA 1
ATOM 810 C C . GLY A 1 98 ? -18.462 -6.498 -2.826 1.00 76.50 98 GLY A C 1
ATOM 811 O O . GLY A 1 98 ? -19.403 -6.307 -2.055 1.00 76.50 98 GLY A O 1
ATOM 812 N N . MET A 1 99 ? -17.609 -7.508 -2.645 1.00 81.12 99 MET A N 1
ATOM 813 C CA . MET A 1 99 ? -17.730 -8.496 -1.565 1.00 81.12 99 MET A CA 1
ATOM 814 C C . MET A 1 99 ? -17.131 -8.026 -0.230 1.00 81.12 99 MET A C 1
ATOM 816 O O . MET A 1 99 ? -17.347 -8.668 0.804 1.00 81.12 99 MET A O 1
ATOM 820 N N . TYR A 1 100 ? -16.391 -6.910 -0.209 1.00 81.12 100 TYR A N 1
ATOM 821 C CA . TYR A 1 100 ? -15.679 -6.446 0.982 1.00 81.12 100 TYR A CA 1
ATOM 822 C C . TYR A 1 100 ? -16.610 -6.251 2.179 1.00 81.12 100 TYR A C 1
ATOM 824 O O . TYR A 1 100 ? -16.345 -6.768 3.265 1.00 81.12 100 TYR A O 1
ATOM 832 N N . HIS A 1 101 ? -17.730 -5.549 1.996 1.00 73.25 101 HIS A N 1
ATOM 833 C CA . HIS A 1 101 ? -18.650 -5.245 3.092 1.00 73.25 101 HIS A CA 1
ATOM 834 C C . HIS A 1 101 ? -19.428 -6.460 3.606 1.00 73.25 101 HIS A C 1
ATOM 836 O O . HIS A 1 101 ? -19.696 -6.544 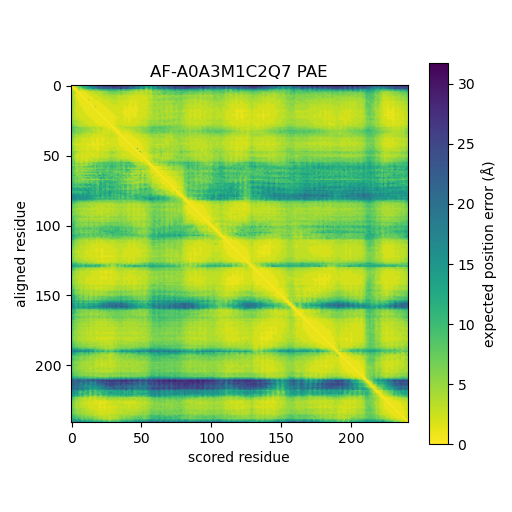4.808 1.00 73.25 101 HIS A O 1
ATOM 842 N N . SER A 1 102 ? -19.792 -7.383 2.716 1.00 74.88 102 SER A N 1
ATOM 843 C CA . SER A 1 102 ? -20.648 -8.530 3.031 1.00 74.88 102 SER A CA 1
ATOM 844 C C . SER A 1 102 ? -19.858 -9.725 3.565 1.00 74.88 102 SER A C 1
ATOM 846 O O . SER A 1 102 ? -20.285 -10.346 4.540 1.00 74.88 102 SER A O 1
ATOM 848 N N . VAL A 1 103 ? -18.697 -10.023 2.973 1.00 77.69 103 VAL A N 1
ATOM 849 C CA . VAL A 1 103 ? -17.942 -11.259 3.228 1.00 77.69 103 VAL A CA 1
ATOM 850 C C . VAL A 1 103 ? -16.657 -10.994 4.007 1.00 77.69 103 VAL A C 1
ATOM 852 O O . VAL A 1 103 ? -16.429 -11.609 5.052 1.00 77.69 103 VAL A O 1
ATOM 855 N N . PHE A 1 104 ? -15.813 -10.079 3.525 1.00 78.94 104 PHE A N 1
ATOM 856 C CA . PHE A 1 104 ? -14.429 -9.985 3.999 1.00 78.94 104 PHE A CA 1
ATOM 857 C C . PHE A 1 104 ? -14.267 -9.146 5.265 1.00 78.94 104 PHE A C 1
ATOM 859 O O . PHE A 1 104 ? -13.546 -9.552 6.175 1.00 78.94 104 PHE A O 1
ATOM 866 N N . ARG A 1 105 ? -14.998 -8.029 5.388 1.00 73.62 105 ARG A N 1
ATOM 867 C CA . ARG A 1 105 ? -14.888 -7.103 6.529 1.00 73.62 105 ARG A CA 1
ATOM 868 C C . ARG A 1 105 ? -15.140 -7.788 7.874 1.00 73.62 105 ARG A C 1
ATOM 870 O O . ARG A 1 105 ? -14.594 -7.353 8.879 1.00 73.62 105 ARG A O 1
ATOM 877 N N . ARG A 1 106 ? -15.959 -8.846 7.908 1.00 75.81 106 ARG A N 1
ATOM 878 C CA . ARG A 1 106 ? -16.343 -9.555 9.143 1.00 75.81 106 ARG A CA 1
ATOM 879 C C . ARG A 1 106 ? -15.293 -10.553 9.635 1.00 75.81 106 ARG A C 1
ATOM 881 O O . ARG A 1 106 ? -15.399 -11.015 10.770 1.00 75.81 106 ARG A O 1
ATOM 888 N N . ARG A 1 107 ? -14.307 -10.904 8.805 1.00 80.50 107 ARG A N 1
ATOM 889 C CA . ARG A 1 107 ? -13.349 -11.979 9.076 1.00 80.50 107 ARG A CA 1
ATOM 890 C C . ARG A 1 107 ? -11.971 -11.404 9.413 1.00 80.50 107 ARG A C 1
ATOM 892 O O . ARG A 1 107 ? -11.318 -10.825 8.551 1.00 80.50 107 ARG A O 1
ATOM 899 N N . VAL A 1 108 ? -11.524 -11.655 10.647 1.00 77.81 108 VAL A N 1
ATOM 900 C CA . VAL A 1 108 ? -10.281 -11.134 11.251 1.00 77.81 108 VAL A CA 1
ATOM 901 C C . VAL A 1 108 ? -9.073 -11.102 10.307 1.00 77.81 108 VAL A C 1
ATOM 903 O O . VAL A 1 108 ? -8.512 -10.038 10.076 1.00 77.81 108 VAL A O 1
ATOM 906 N N . LEU A 1 109 ? -8.668 -12.254 9.762 1.00 79.19 109 LEU A N 1
ATOM 907 C CA . LEU A 1 109 ? -7.458 -12.358 8.931 1.00 79.19 109 LEU A CA 1
ATOM 908 C C . LEU A 1 109 ? -7.680 -11.932 7.484 1.00 79.19 109 LEU A C 1
ATOM 910 O O . LEU A 1 109 ? -6.748 -11.504 6.815 1.00 79.19 109 LEU A O 1
ATOM 914 N N . LEU A 1 110 ? -8.908 -12.052 6.982 1.00 81.88 110 LEU A N 1
ATOM 915 C CA . LEU A 1 110 ? -9.187 -11.777 5.576 1.00 81.88 110 LEU A CA 1
ATOM 916 C C . LEU A 1 110 ? -9.220 -10.282 5.284 1.00 81.88 110 LEU A C 1
ATOM 918 O O . LEU A 1 110 ? -8.917 -9.900 4.166 1.00 81.88 110 LEU A O 1
ATOM 922 N N . LYS A 1 111 ? -9.520 -9.426 6.266 1.00 82.81 111 LYS A N 1
ATOM 923 C CA . LYS A 1 111 ? -9.509 -7.971 6.075 1.00 82.81 111 LYS A CA 1
ATOM 924 C C . LYS A 1 111 ? -8.145 -7.435 5.587 1.00 82.81 111 LYS A C 1
ATOM 926 O O . LYS A 1 111 ? -8.135 -6.834 4.512 1.00 82.81 111 LYS A O 1
ATOM 931 N N . PRO A 1 112 ? -7.011 -7.645 6.292 1.00 86.88 112 PRO A N 1
ATOM 932 C CA . PRO A 1 112 ? -5.709 -7.164 5.823 1.00 86.88 112 PRO A CA 1
ATOM 933 C C . PRO A 1 112 ? -5.259 -7.840 4.526 1.00 86.88 112 PRO A C 1
ATOM 935 O O . PRO A 1 112 ? -4.736 -7.166 3.642 1.00 86.88 112 PRO A O 1
ATOM 938 N N . LEU A 1 113 ? -5.529 -9.141 4.368 1.00 91.19 113 LEU A N 1
ATOM 939 C CA . LEU A 1 113 ? -5.168 -9.877 3.154 1.00 91.19 113 LEU A CA 1
ATOM 940 C C . LEU A 1 113 ? -5.908 -9.343 1.928 1.00 91.19 113 LEU A C 1
ATOM 942 O O . LEU A 1 113 ? -5.297 -9.127 0.894 1.00 91.19 113 LEU A O 1
ATOM 946 N N . VAL A 1 114 ? -7.210 -9.088 2.036 1.00 90.38 114 VAL A N 1
ATOM 947 C CA . VAL A 1 114 ? -8.031 -8.627 0.910 1.00 90.38 114 VAL A CA 1
ATOM 948 C C . VAL A 1 114 ? -7.661 -7.207 0.485 1.00 90.38 114 VAL A C 1
ATOM 950 O O . VAL A 1 114 ? -7.643 -6.920 -0.710 1.00 90.38 114 VAL A O 1
ATOM 953 N N . ILE A 1 115 ? -7.316 -6.332 1.438 1.00 89.06 115 ILE A N 1
ATOM 954 C CA . ILE A 1 115 ? -6.795 -4.993 1.125 1.00 89.06 115 ILE A CA 1
ATOM 955 C C . ILE A 1 115 ? -5.465 -5.113 0.373 1.00 89.06 115 ILE A C 1
ATOM 957 O O . ILE A 1 115 ? -5.319 -4.510 -0.689 1.00 89.06 115 ILE A O 1
ATOM 961 N N . ALA A 1 116 ? -4.541 -5.939 0.873 1.00 93.69 116 ALA A N 1
ATOM 962 C CA . ALA A 1 116 ? -3.264 -6.181 0.214 1.00 93.69 116 ALA A CA 1
ATOM 963 C C . ALA A 1 116 ? -3.441 -6.775 -1.193 1.00 93.69 116 ALA A C 1
ATOM 965 O O . ALA A 1 116 ? -2.879 -6.242 -2.144 1.00 93.69 116 ALA A O 1
ATOM 966 N N . VAL A 1 117 ? -4.286 -7.801 -1.363 1.00 94.00 117 VAL A N 1
ATOM 967 C CA . VAL A 1 117 ? -4.603 -8.375 -2.684 1.00 94.00 117 VAL A CA 1
ATOM 968 C C . VAL A 1 117 ? -5.139 -7.298 -3.625 1.00 94.00 117 VAL A C 1
ATOM 970 O O . VAL A 1 117 ? -4.673 -7.208 -4.755 1.00 94.00 117 VAL A O 1
ATOM 973 N N . SER A 1 118 ? -6.080 -6.459 -3.183 1.00 92.75 118 SER A N 1
ATOM 974 C CA . SER A 1 118 ? -6.656 -5.426 -4.051 1.00 92.75 118 SER A CA 1
ATOM 975 C C . SER A 1 118 ? -5.614 -4.401 -4.509 1.00 92.75 118 SER A C 1
ATOM 977 O O . SER A 1 118 ? -5.569 -4.059 -5.691 1.00 92.75 118 SER A O 1
ATOM 979 N N . TRP A 1 119 ? -4.729 -3.955 -3.613 1.00 94.38 119 TRP A N 1
ATOM 980 C CA . TRP A 1 119 ? -3.643 -3.036 -3.971 1.00 94.38 119 TRP A CA 1
ATOM 981 C C . TRP A 1 119 ? -2.669 -3.666 -4.968 1.00 94.38 119 TRP A C 1
ATOM 983 O O . TRP A 1 119 ? -2.311 -3.023 -5.951 1.00 94.38 119 TRP A O 1
ATOM 993 N N . ILE A 1 120 ? -2.297 -4.933 -4.771 1.00 95.25 120 ILE A N 1
ATOM 994 C CA . ILE A 1 120 ? -1.412 -5.657 -5.692 1.00 95.25 120 ILE A CA 1
ATOM 995 C C . ILE A 1 120 ? -2.058 -5.905 -7.045 1.00 95.25 120 ILE A C 1
ATOM 997 O O . ILE A 1 120 ? -1.399 -5.733 -8.064 1.00 95.25 120 ILE A O 1
ATOM 1001 N N . LEU A 1 121 ? -3.343 -6.255 -7.086 1.00 92.75 121 LEU A N 1
ATOM 1002 C CA . LEU A 1 121 ? -4.057 -6.402 -8.348 1.00 92.75 121 LEU A CA 1
ATOM 1003 C C . LEU A 1 121 ? -4.114 -5.069 -9.100 1.00 92.75 121 LEU A C 1
ATOM 1005 O O . LEU A 1 121 ? -3.925 -5.055 -10.309 1.00 92.75 121 LEU A O 1
ATOM 1009 N N . TRP A 1 122 ? -4.319 -3.940 -8.415 1.00 91.81 122 TRP A N 1
ATOM 1010 C CA . TRP A 1 122 ? -4.222 -2.639 -9.078 1.00 91.81 122 TRP A CA 1
ATOM 1011 C C . TRP A 1 122 ? -2.805 -2.331 -9.561 1.00 91.81 122 TRP A C 1
ATOM 1013 O O . TRP A 1 122 ? -2.653 -1.847 -10.676 1.00 91.81 122 TRP A O 1
ATOM 1023 N N . LEU A 1 123 ? -1.775 -2.658 -8.779 1.00 92.62 123 LEU A N 1
ATOM 1024 C CA . LEU A 1 123 ? -0.389 -2.484 -9.207 1.00 92.62 123 LEU A CA 1
ATOM 1025 C C . LEU A 1 123 ? -0.120 -3.278 -10.485 1.00 92.62 123 LEU A C 1
ATOM 1027 O O . LEU A 1 123 ? 0.242 -2.683 -11.492 1.00 92.62 123 LEU A O 1
ATOM 1031 N N . LEU A 1 124 ? -0.417 -4.583 -10.465 1.00 91.31 124 LEU A N 1
ATOM 1032 C CA . LEU A 1 124 ? -0.327 -5.490 -11.611 1.00 91.31 124 LEU A CA 1
ATOM 1033 C C . LEU A 1 124 ? -1.094 -4.960 -12.822 1.00 91.31 124 LEU A C 1
ATOM 1035 O O . LEU A 1 124 ? -0.572 -4.987 -13.930 1.00 91.31 124 LEU A O 1
ATOM 1039 N N . PHE A 1 125 ? -2.308 -4.448 -12.612 1.00 89.62 125 PHE A N 1
ATOM 1040 C CA . PHE A 1 125 ? -3.133 -3.877 -13.672 1.00 89.62 125 PHE A CA 1
ATOM 1041 C C . PHE A 1 125 ? -2.429 -2.724 -14.403 1.00 89.62 125 PHE A C 1
ATOM 1043 O O . PHE A 1 125 ? -2.593 -2.574 -15.616 1.00 89.62 125 PHE A O 1
ATOM 1050 N N . PHE A 1 126 ? -1.661 -1.901 -13.684 1.00 87.56 126 PHE A N 1
ATOM 1051 C CA . PHE A 1 126 ? -0.967 -0.7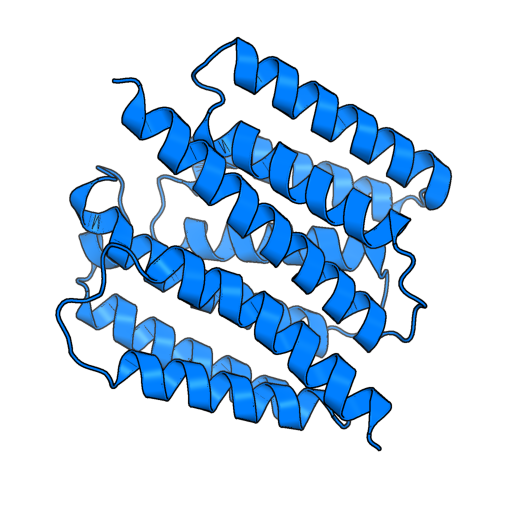51 -14.256 1.00 87.56 126 PHE A CA 1
ATOM 1052 C C . PHE A 1 126 ? 0.427 -1.096 -14.790 1.00 87.56 126 PHE A C 1
ATOM 1054 O O . PHE A 1 126 ? 0.787 -0.622 -15.868 1.00 87.56 126 PHE A O 1
ATOM 1061 N N . THR A 1 127 ? 1.182 -1.944 -14.090 1.00 88.25 127 THR A N 1
ATOM 1062 C CA . THR A 1 127 ? 2.578 -2.270 -14.412 1.00 88.25 127 THR A CA 1
ATOM 1063 C C . THR A 1 127 ? 2.725 -3.431 -15.394 1.00 88.25 127 THR A C 1
ATOM 1065 O O . THR A 1 127 ? 3.643 -3.406 -16.207 1.00 88.25 127 THR A O 1
ATOM 1068 N N . MET A 1 128 ? 1.864 -4.457 -15.320 1.00 84.25 128 MET A N 1
ATOM 1069 C CA . MET A 1 128 ? 1.952 -5.729 -16.071 1.00 84.25 128 MET A CA 1
ATOM 1070 C C . MET A 1 128 ? 3.343 -6.391 -16.046 1.00 84.25 128 MET A C 1
ATOM 1072 O O . MET A 1 128 ? 3.699 -7.167 -16.930 1.00 84.25 128 MET A O 1
ATOM 1076 N N . HIS A 1 129 ? 4.150 -6.081 -15.033 1.00 82.06 129 HIS A N 1
ATOM 1077 C CA . HIS A 1 129 ? 5.513 -6.583 -14.909 1.00 82.06 129 HIS A CA 1
ATOM 1078 C C . HIS A 1 129 ? 5.501 -7.978 -14.272 1.00 82.06 129 HIS A C 1
ATOM 1080 O O . HIS A 1 129 ? 4.678 -8.193 -13.384 1.00 82.06 129 HIS A O 1
ATOM 1086 N N . PRO A 1 130 ? 6.371 -8.922 -14.668 1.00 77.75 130 PRO A N 1
ATOM 1087 C CA . PRO A 1 130 ? 6.315 -10.306 -14.192 1.00 77.75 130 PRO A CA 1
ATOM 1088 C C . PRO A 1 130 ? 7.066 -10.577 -12.875 1.00 77.75 130 PRO A C 1
ATOM 1090 O O . PRO A 1 130 ? 7.117 -11.728 -12.448 1.00 77.75 130 PRO A O 1
ATOM 1093 N N . ASP A 1 131 ? 7.657 -9.572 -12.220 1.00 89.50 131 ASP A N 1
ATOM 1094 C CA . ASP A 1 131 ? 8.444 -9.802 -10.994 1.00 89.50 131 ASP A CA 1
ATOM 1095 C C . ASP A 1 131 ? 7.572 -10.147 -9.774 1.00 89.50 131 ASP A C 1
ATOM 1097 O O . ASP A 1 131 ? 7.121 -9.284 -9.019 1.00 89.50 131 ASP A O 1
ATOM 1101 N N . VAL A 1 132 ? 7.368 -11.449 -9.570 1.00 90.75 132 VAL A N 1
ATOM 1102 C CA . VAL A 1 132 ? 6.587 -12.018 -8.464 1.00 90.75 132 VAL A CA 1
ATOM 1103 C C . VAL A 1 132 ? 7.164 -11.650 -7.095 1.00 90.75 132 VAL A C 1
ATOM 1105 O O . VAL A 1 132 ? 6.395 -11.463 -6.149 1.00 90.75 132 VAL A O 1
ATOM 1108 N N . VAL A 1 133 ? 8.488 -11.526 -6.969 1.00 92.25 133 VAL A N 1
ATOM 1109 C CA . VAL A 1 133 ? 9.145 -11.213 -5.693 1.00 92.25 133 VAL A CA 1
ATOM 1110 C C . VAL A 1 133 ? 8.787 -9.797 -5.266 1.00 92.25 133 VAL A C 1
ATOM 1112 O O . VAL A 1 133 ? 8.403 -9.591 -4.114 1.00 92.25 133 VAL A O 1
ATOM 1115 N N . PHE A 1 134 ? 8.817 -8.843 -6.197 1.00 91.75 134 PHE A N 1
ATOM 1116 C CA . PHE A 1 134 ? 8.396 -7.470 -5.943 1.00 91.75 134 PHE A CA 1
ATOM 1117 C C . PHE A 1 134 ? 6.927 -7.391 -5.502 1.00 91.75 134 PHE A C 1
ATOM 1119 O O . PHE A 1 134 ? 6.632 -6.795 -4.464 1.00 91.75 134 PHE A O 1
ATOM 1126 N N . TYR A 1 135 ? 5.992 -8.037 -6.211 1.00 93.56 135 TYR A N 1
ATOM 1127 C CA . TYR A 1 135 ? 4.580 -8.008 -5.793 1.00 93.56 135 TYR A CA 1
ATOM 1128 C C . TYR A 1 135 ? 4.348 -8.703 -4.459 1.00 93.56 135 TYR A C 1
ATOM 1130 O O . TYR A 1 135 ? 3.523 -8.239 -3.676 1.00 93.56 135 TYR A O 1
ATOM 1138 N N . PHE A 1 136 ? 5.063 -9.793 -4.176 1.00 95.06 136 PHE A N 1
ATOM 1139 C CA . PHE A 1 136 ? 4.969 -10.464 -2.885 1.00 95.06 136 PHE A CA 1
ATOM 1140 C C . PHE A 1 136 ? 5.521 -9.584 -1.756 1.00 95.06 136 PHE A C 1
ATOM 1142 O O . PHE A 1 136 ? 4.879 -9.442 -0.716 1.00 95.06 136 PHE A O 1
ATOM 1149 N N . GLN A 1 137 ? 6.654 -8.916 -1.971 1.00 93.94 137 GLN A N 1
ATOM 1150 C CA . GLN A 1 137 ? 7.202 -7.940 -1.030 1.00 93.94 137 GLN A CA 1
ATOM 1151 C C . GLN A 1 137 ? 6.185 -6.813 -0.765 1.00 93.94 137 GLN A C 1
ATOM 1153 O O . GLN A 1 137 ? 5.883 -6.509 0.392 1.00 93.94 137 GLN A O 1
ATOM 1158 N N . GLN A 1 138 ? 5.594 -6.234 -1.816 1.00 94.56 138 GLN A N 1
ATOM 1159 C CA . GLN A 1 138 ? 4.571 -5.193 -1.681 1.00 94.56 138 GLN A CA 1
ATOM 1160 C C . GLN A 1 138 ? 3.278 -5.718 -1.035 1.00 94.56 138 GLN A C 1
ATOM 1162 O O . GLN A 1 138 ? 2.623 -5.003 -0.279 1.00 94.56 138 GLN A O 1
ATOM 1167 N N . PHE A 1 139 ? 2.914 -6.979 -1.269 1.00 96.25 139 PHE A N 1
ATOM 1168 C CA . PHE A 1 139 ? 1.772 -7.618 -0.620 1.00 96.25 139 PHE A CA 1
ATOM 1169 C C . PHE A 1 139 ? 1.969 -7.667 0.897 1.00 96.25 139 PHE A C 1
ATOM 1171 O O . PHE A 1 139 ? 1.096 -7.241 1.657 1.00 96.25 139 PHE A O 1
ATOM 1178 N N . VAL A 1 140 ? 3.137 -8.150 1.337 1.00 95.44 140 VAL A N 1
ATOM 1179 C CA . VAL A 1 140 ? 3.509 -8.210 2.756 1.00 95.44 140 VAL A CA 1
ATOM 1180 C C . VAL A 1 140 ? 3.522 -6.805 3.358 1.00 95.44 140 VAL A C 1
ATOM 1182 O O . VAL A 1 140 ? 3.026 -6.610 4.468 1.00 95.44 140 VAL A O 1
ATOM 1185 N N . TRP A 1 141 ? 4.011 -5.817 2.607 1.00 93.88 141 TRP A N 1
ATOM 1186 C CA . TRP A 1 141 ? 4.008 -4.413 3.007 1.00 93.88 141 TRP A CA 1
ATOM 1187 C C . TRP A 1 141 ? 2.601 -3.860 3.260 1.00 93.88 141 TRP A C 1
ATOM 1189 O O . TRP A 1 141 ? 2.307 -3.364 4.344 1.00 93.88 141 TRP A O 1
ATOM 1199 N N . ILE A 1 142 ? 1.670 -3.998 2.317 1.00 94.31 142 ILE A N 1
ATOM 1200 C CA . ILE A 1 142 ? 0.307 -3.490 2.524 1.00 94.31 142 ILE A CA 1
ATOM 1201 C C . ILE A 1 142 ? -0.412 -4.260 3.643 1.00 94.31 142 ILE A C 1
ATOM 1203 O O . ILE A 1 142 ? -1.121 -3.663 4.463 1.00 94.31 142 ILE A O 1
ATOM 1207 N N . ALA A 1 143 ? -0.194 -5.575 3.741 1.00 92.94 143 ALA A N 1
ATOM 1208 C CA . ALA A 1 143 ? -0.759 -6.386 4.815 1.00 92.94 143 ALA A CA 1
ATOM 1209 C C . ALA A 1 143 ? -0.272 -5.921 6.198 1.00 92.94 143 ALA A C 1
ATOM 1211 O O . ALA A 1 143 ? -1.089 -5.768 7.112 1.00 92.94 143 ALA A O 1
ATOM 1212 N N . LEU A 1 144 ? 1.029 -5.637 6.349 1.00 91.62 144 LEU A N 1
ATOM 1213 C CA . LEU A 1 144 ? 1.595 -5.197 7.625 1.00 91.62 144 LEU A CA 1
ATOM 1214 C C . LEU A 1 144 ? 1.087 -3.815 8.033 1.00 91.62 144 LEU A C 1
ATOM 1216 O O . LEU A 1 144 ? 0.753 -3.617 9.200 1.00 91.62 144 LEU A O 1
ATOM 1220 N N . LEU A 1 145 ? 0.963 -2.879 7.087 1.00 89.50 145 LEU A N 1
ATOM 1221 C CA . LEU A 1 145 ? 0.468 -1.527 7.365 1.00 89.50 145 LEU A CA 1
ATOM 1222 C C . LEU A 1 145 ? -1.026 -1.511 7.709 1.00 89.50 145 LEU A C 1
ATOM 1224 O O . LEU A 1 145 ? -1.491 -0.590 8.378 1.00 89.50 145 LEU A O 1
ATOM 1228 N N . THR A 1 146 ? -1.773 -2.552 7.331 1.00 88.06 146 THR A N 1
ATOM 1229 C CA . THR A 1 146 ? -3.205 -2.669 7.636 1.00 88.06 146 THR A CA 1
ATOM 1230 C C . THR A 1 146 ? -3.486 -3.055 9.098 1.00 88.06 146 THR A C 1
ATOM 1232 O O . THR A 1 146 ? -4.499 -2.642 9.665 1.00 88.06 146 THR A O 1
ATOM 1235 N N . ILE A 1 147 ? -2.597 -3.806 9.756 1.00 86.25 147 ILE A N 1
ATOM 1236 C CA . ILE A 1 147 ? -2.806 -4.281 11.140 1.00 86.25 147 ILE A CA 1
ATOM 1237 C C . ILE A 1 147 ? -2.881 -3.127 12.163 1.00 86.25 147 ILE A C 1
ATOM 1239 O O . ILE A 1 147 ? -3.770 -3.129 13.016 1.00 86.25 147 ILE A O 1
ATOM 1243 N N . PRO A 1 148 ? -2.016 -2.103 12.108 1.00 80.88 148 PRO A N 1
ATOM 1244 C CA . PRO A 1 148 ? -2.117 -0.948 12.993 1.00 80.88 148 PRO A CA 1
ATOM 1245 C C . PRO A 1 148 ? -3.423 -0.156 12.866 1.00 80.88 148 PRO A C 1
ATOM 1247 O O . PRO A 1 148 ? -3.909 0.387 13.864 1.00 80.88 148 PRO A O 1
ATOM 1250 N N . PHE A 1 149 ? -4.038 -0.128 11.677 1.00 77.75 149 PHE A N 1
ATOM 1251 C CA . PHE A 1 149 ? -5.377 0.442 11.511 1.00 77.75 149 PHE A CA 1
ATOM 1252 C C . PHE A 1 149 ? -6.422 -0.327 12.318 1.00 77.75 149 PHE A C 1
ATOM 1254 O O . PHE A 1 149 ? -7.267 0.301 12.956 1.00 77.75 149 PHE A O 1
ATOM 1261 N N . ASP A 1 150 ? -6.321 -1.657 12.363 1.00 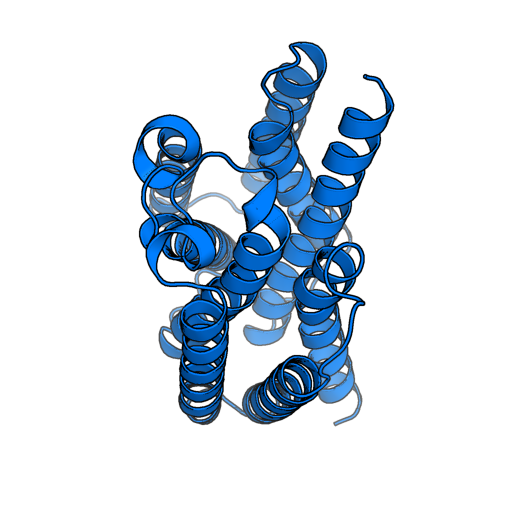79.31 150 ASP A N 1
ATOM 1262 C CA . ASP A 1 150 ? -7.186 -2.498 13.194 1.00 79.31 150 ASP A CA 1
ATOM 1263 C C . ASP A 1 150 ? -6.981 -2.241 14.695 1.00 79.31 150 ASP A C 1
ATOM 1265 O O . ASP A 1 150 ? -7.951 -2.255 15.457 1.00 79.31 150 ASP A O 1
ATOM 1269 N N . ILE A 1 151 ? -5.743 -1.966 15.133 1.00 77.75 151 ILE A N 1
ATOM 1270 C CA . ILE A 1 151 ? -5.439 -1.578 16.524 1.00 77.75 151 ILE A CA 1
ATOM 1271 C C . ILE A 1 151 ? -6.136 -0.264 16.876 1.00 77.75 151 ILE A C 1
ATOM 1273 O O . ILE A 1 151 ? -6.784 -0.178 17.921 1.00 77.75 151 ILE A O 1
ATOM 1277 N N . LYS A 1 152 ? -6.070 0.743 15.996 1.00 76.69 152 LYS A N 1
ATOM 1278 C CA . LYS A 1 152 ? -6.777 2.016 16.197 1.00 76.69 152 LYS A CA 1
ATOM 1279 C C . LYS A 1 152 ? -8.292 1.824 16.251 1.00 76.69 152 LYS A C 1
ATOM 1281 O O . LYS A 1 152 ? -8.954 2.405 17.110 1.00 76.69 152 LYS A O 1
ATOM 1286 N N . SER A 1 153 ? -8.856 1.057 15.320 1.00 72.19 153 SER A N 1
ATOM 1287 C CA . SER A 1 153 ? -10.308 0.902 15.198 1.00 72.19 153 SER A CA 1
ATOM 1288 C C . SER A 1 153 ? -10.906 -0.082 16.203 1.00 72.19 153 SER A C 1
ATOM 1290 O O . SER A 1 153 ? -12.119 -0.268 16.203 1.00 72.19 153 SER A O 1
ATOM 1292 N N . LYS A 1 154 ? -10.095 -0.683 17.086 1.00 73.12 154 LYS A N 1
ATOM 1293 C CA . LYS A 1 154 ? -10.516 -1.680 18.081 1.00 73.12 154 LYS A CA 1
ATOM 1294 C C . LYS A 1 154 ? -11.785 -1.278 18.847 1.00 73.12 154 LYS A C 1
ATOM 1296 O O . LYS A 1 154 ? -12.705 -2.081 18.967 1.00 73.12 154 LYS A O 1
ATOM 1301 N N . ASN A 1 155 ? -11.838 -0.033 19.325 1.00 66.12 155 ASN A N 1
ATOM 1302 C CA . ASN A 1 155 ? -12.932 0.463 20.170 1.00 66.12 155 ASN A CA 1
ATOM 1303 C C . ASN A 1 155 ? -14.145 0.980 19.372 1.00 66.12 155 ASN A C 1
ATOM 1305 O O . ASN A 1 155 ? -15.214 1.169 19.947 1.00 66.12 155 ASN A O 1
ATOM 1309 N N . THR A 1 156 ? -13.993 1.244 18.071 1.00 67.50 156 THR A N 1
ATOM 1310 C CA . THR A 1 156 ? -15.038 1.850 17.225 1.00 67.50 156 THR A CA 1
ATOM 1311 C C . THR A 1 156 ? -15.685 0.850 16.270 1.00 67.50 156 THR A C 1
ATOM 1313 O O . THR A 1 156 ? -16.887 0.934 16.014 1.00 67.50 156 THR A O 1
ATOM 1316 N N . ASP A 1 157 ? -14.930 -0.128 15.772 1.00 63.12 157 ASP A N 1
ATOM 1317 C CA . ASP A 1 157 ? -15.454 -1.235 14.981 1.00 63.12 157 ASP A CA 1
ATOM 1318 C C . ASP A 1 157 ? -15.936 -2.354 15.921 1.00 63.12 157 ASP A C 1
ATOM 1320 O O . ASP A 1 157 ? -15.142 -3.110 16.475 1.00 63.12 157 ASP A O 1
ATOM 1324 N N . LYS A 1 158 ? -17.261 -2.545 16.025 1.00 62.31 158 LYS A N 1
ATOM 1325 C CA . LYS A 1 158 ? -17.897 -3.715 16.686 1.00 62.31 158 LYS A CA 1
ATOM 1326 C C . LYS A 1 158 ? -17.679 -5.042 15.929 1.00 62.31 158 LYS A C 1
ATOM 1328 O O . LYS A 1 158 ? -18.439 -5.993 16.085 1.00 62.31 158 LYS A O 1
ATOM 1333 N N . ILE A 1 159 ? -16.700 -5.084 15.033 1.00 68.44 159 ILE A N 1
ATOM 1334 C CA . ILE A 1 159 ? -16.439 -6.180 14.101 1.00 68.44 159 ILE A CA 1
ATOM 1335 C C . ILE A 1 159 ? -15.224 -6.964 14.606 1.00 68.44 159 ILE A C 1
ATOM 1337 O O . ILE A 1 159 ? -14.370 -6.418 15.308 1.00 68.44 159 ILE A O 1
ATOM 1341 N N . SER A 1 160 ? -15.134 -8.253 14.261 1.00 68.75 160 SER A N 1
ATOM 1342 C CA . SER A 1 160 ? -13.973 -9.064 14.633 1.00 68.75 160 SER A CA 1
ATOM 1343 C C . SER A 1 160 ? -12.717 -8.573 13.895 1.00 68.75 160 SER A C 1
ATOM 1345 O O . SER A 1 160 ? -12.546 -8.800 12.698 1.00 68.75 160 SER A O 1
ATOM 1347 N N . THR A 1 161 ? -11.854 -7.862 14.618 1.00 80.12 161 THR A N 1
ATOM 1348 C CA . THR A 1 161 ? -10.503 -7.458 14.201 1.00 80.12 161 THR A CA 1
ATOM 1349 C C . THR A 1 161 ? -9.465 -8.278 14.969 1.00 80.12 161 THR A C 1
ATOM 1351 O O . THR A 1 161 ? -9.778 -8.877 16.004 1.00 80.12 161 THR A O 1
ATOM 1354 N N . ILE A 1 162 ? -8.221 -8.306 14.484 1.00 83.19 162 ILE A N 1
ATOM 1355 C CA . ILE A 1 162 ? -7.096 -9.009 15.134 1.00 83.19 162 ILE A CA 1
ATOM 1356 C C . ILE A 1 162 ? -6.976 -8.623 16.621 1.00 83.19 162 ILE A C 1
ATOM 1358 O O . ILE A 1 162 ? -7.018 -9.519 17.467 1.00 83.19 162 ILE A O 1
ATOM 1362 N N . PRO A 1 163 ? -6.936 -7.326 16.993 1.00 82.62 163 PRO A N 1
ATOM 1363 C CA . PRO A 1 163 ? -6.818 -6.926 18.393 1.00 82.62 163 PRO A CA 1
ATOM 1364 C C . PRO A 1 163 ? -8.067 -7.200 19.239 1.00 82.62 163 PRO A C 1
ATOM 1366 O O . PRO A 1 163 ? -7.947 -7.275 20.463 1.00 82.62 163 PRO A O 1
ATOM 1369 N N . ASN A 1 164 ? -9.250 -7.344 18.629 1.00 82.56 164 ASN A N 1
ATOM 1370 C CA . ASN A 1 164 ? -10.475 -7.731 19.336 1.00 82.56 164 ASN A CA 1
ATOM 1371 C C . ASN A 1 164 ? -10.523 -9.234 19.627 1.00 82.56 164 ASN A C 1
ATOM 1373 O O . ASN A 1 164 ? -11.030 -9.626 20.673 1.00 82.56 164 ASN A O 1
ATOM 1377 N N . ARG A 1 165 ? -9.992 -10.075 18.730 1.00 86.56 165 ARG A N 1
ATOM 1378 C CA . ARG A 1 165 ? -10.038 -11.538 18.881 1.00 86.56 165 ARG A CA 1
ATOM 1379 C C . ARG A 1 165 ? -8.839 -12.120 19.630 1.00 86.56 165 ARG A C 1
ATOM 1381 O O . ARG A 1 165 ? -9.019 -13.065 20.387 1.00 86.56 165 ARG A O 1
ATOM 1388 N N . TRP A 1 166 ? -7.641 -11.582 19.409 1.00 87.81 166 TRP A N 1
ATOM 1389 C CA . TRP A 1 166 ? -6.383 -12.138 19.933 1.00 87.81 166 TRP A CA 1
ATOM 1390 C C . TRP A 1 166 ? -5.569 -11.151 20.774 1.00 87.81 166 TRP A C 1
ATOM 1392 O O . TRP A 1 166 ? -4.475 -11.471 21.227 1.00 87.81 166 TRP A O 1
ATOM 1402 N N . GLY A 1 167 ? -6.102 -9.951 21.009 1.00 85.31 167 GLY A N 1
ATOM 1403 C CA . GLY A 1 167 ? -5.440 -8.924 21.806 1.00 85.31 167 GLY A CA 1
ATOM 1404 C C . GLY A 1 167 ? -4.459 -8.059 21.010 1.00 85.31 167 GLY A C 1
ATOM 1405 O O . GLY A 1 167 ? -4.004 -8.395 19.916 1.00 85.31 167 GLY A O 1
ATOM 1406 N N . VAL A 1 168 ? -4.146 -6.890 21.573 1.00 84.69 168 VAL A N 1
ATOM 1407 C CA . VAL A 1 168 ? -3.266 -5.890 20.940 1.00 84.69 168 VAL A CA 1
ATOM 1408 C C . VAL A 1 168 ? -1.835 -6.411 20.823 1.00 84.69 168 VAL A C 1
ATOM 1410 O O . VAL A 1 168 ? -1.176 -6.158 19.822 1.00 84.69 168 VAL A O 1
ATOM 1413 N N . GLU A 1 169 ? -1.372 -7.183 21.804 1.00 85.88 169 GLU A N 1
ATOM 1414 C CA . GLU A 1 169 ? -0.031 -7.768 21.794 1.00 85.88 169 GLU A CA 1
ATOM 1415 C C . GLU A 1 169 ? 0.168 -8.745 20.627 1.00 85.88 169 GLU A C 1
ATOM 1417 O O . GLU A 1 169 ? 1.175 -8.662 19.925 1.00 85.88 169 GLU A O 1
ATOM 1422 N N . CYS A 1 170 ? -0.827 -9.593 20.343 1.00 88.56 170 CYS A N 1
ATOM 1423 C CA . CYS A 1 170 ? -0.803 -10.469 19.172 1.00 88.56 170 CYS A CA 1
ATOM 1424 C C . CYS A 1 170 ? -0.729 -9.661 17.868 1.00 88.56 170 CYS A C 1
ATOM 1426 O O . CYS A 1 170 ? 0.086 -9.970 17.002 1.00 88.56 170 CYS A O 1
ATOM 1428 N N . ALA A 1 171 ? -1.516 -8.584 17.750 1.00 87.06 171 ALA A N 1
ATOM 1429 C CA . ALA A 1 171 ? -1.472 -7.702 16.584 1.00 87.06 171 ALA A CA 1
ATOM 1430 C C . ALA A 1 171 ? -0.086 -7.057 16.398 1.00 87.06 171 ALA A C 1
ATOM 1432 O O . ALA A 1 171 ? 0.440 -7.045 15.291 1.00 87.06 171 ALA A O 1
ATOM 1433 N N . VAL A 1 172 ? 0.539 -6.577 17.478 1.00 86.12 172 VAL A N 1
ATOM 1434 C CA . VAL A 1 172 ? 1.892 -5.995 17.441 1.00 86.12 172 VAL A CA 1
ATOM 1435 C C . VAL A 1 172 ? 2.939 -7.035 17.036 1.00 86.12 172 VAL A C 1
ATOM 1437 O O . VAL A 1 172 ? 3.775 -6.754 16.177 1.00 86.12 172 VAL A O 1
ATOM 1440 N N . ASN A 1 173 ? 2.891 -8.238 17.613 1.00 89.06 173 ASN A N 1
ATOM 1441 C CA . ASN A 1 173 ? 3.823 -9.315 17.277 1.00 89.06 173 ASN A CA 1
ATOM 1442 C C . ASN A 1 173 ? 3.658 -9.779 15.826 1.00 89.06 173 ASN A C 1
ATOM 1444 O O . ASN A 1 173 ? 4.655 -10.022 15.151 1.00 89.06 173 ASN A O 1
ATOM 1448 N N . LEU A 1 174 ? 2.426 -9.812 15.314 1.00 91.12 174 LEU A N 1
ATOM 1449 C CA . LEU A 1 174 ? 2.169 -10.083 13.904 1.00 91.12 174 LEU A CA 1
ATOM 1450 C C . LEU A 1 174 ? 2.752 -8.988 12.999 1.00 91.12 174 LEU A C 1
ATOM 1452 O O . LEU A 1 174 ? 3.384 -9.315 12.000 1.00 91.12 174 LEU A O 1
ATOM 1456 N N . THR A 1 175 ? 2.617 -7.705 13.356 1.00 90.06 175 THR A N 1
ATOM 1457 C CA . THR A 1 175 ? 3.247 -6.608 12.599 1.00 90.06 175 THR A CA 1
ATOM 1458 C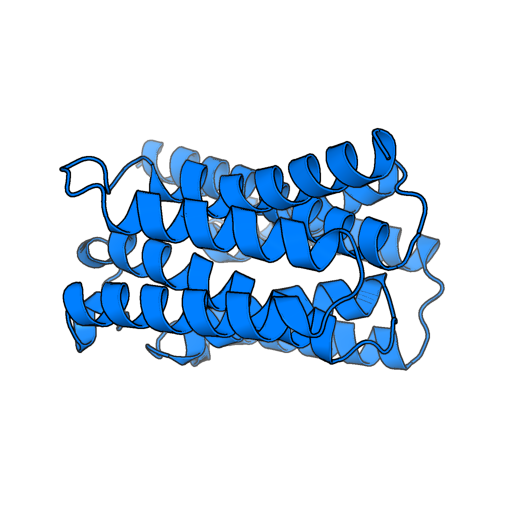 C . THR A 1 175 ? 4.774 -6.732 12.581 1.00 90.06 175 THR A C 1
ATOM 1460 O O . THR A 1 175 ? 5.383 -6.507 11.539 1.00 90.06 175 THR A O 1
ATOM 1463 N N . ARG A 1 176 ? 5.406 -7.134 13.697 1.00 89.81 176 ARG A N 1
ATOM 1464 C CA . ARG A 1 176 ? 6.860 -7.404 13.753 1.00 89.81 176 ARG A CA 1
ATOM 1465 C C . ARG A 1 176 ? 7.264 -8.594 12.888 1.00 89.81 176 ARG A C 1
ATOM 1467 O O . ARG A 1 176 ? 8.266 -8.539 12.186 1.00 89.81 176 ARG A O 1
ATOM 1474 N N . PHE A 1 177 ? 6.483 -9.669 12.929 1.00 94.25 177 PHE A N 1
ATOM 1475 C CA . PHE A 1 177 ? 6.730 -10.832 12.087 1.00 94.25 177 PHE A CA 1
ATOM 1476 C C . PHE A 1 177 ? 6.642 -10.462 10.602 1.00 94.25 177 PHE A C 1
ATOM 1478 O O . PHE A 1 177 ? 7.553 -10.762 9.837 1.00 94.25 177 PHE A O 1
ATOM 1485 N N . LEU A 1 178 ? 5.593 -9.742 10.195 1.00 94.31 178 LEU A N 1
ATOM 1486 C CA . LEU A 1 178 ? 5.443 -9.304 8.809 1.00 94.31 178 LEU A CA 1
ATOM 1487 C C . LEU A 1 178 ? 6.507 -8.285 8.391 1.00 94.31 178 LEU A C 1
ATOM 1489 O O . LEU A 1 178 ? 6.927 -8.316 7.239 1.00 94.31 178 LEU A O 1
ATOM 1493 N N . SER A 1 179 ? 6.988 -7.419 9.291 1.00 93.00 179 SER A N 1
ATOM 1494 C CA . SER A 1 179 ? 8.106 -6.526 8.969 1.00 93.00 179 SER A CA 1
ATOM 1495 C C . SER A 1 179 ? 9.398 -7.309 8.729 1.00 93.00 179 SER A C 1
ATOM 1497 O O . SER A 1 179 ? 10.129 -6.992 7.793 1.00 93.00 179 SER A O 1
ATOM 1499 N N . LEU A 1 180 ? 9.650 -8.377 9.493 1.00 94.75 180 LEU A N 1
ATOM 1500 C CA . LEU A 1 180 ? 10.770 -9.283 9.240 1.00 94.75 180 LEU A CA 1
ATOM 1501 C C . LEU A 1 180 ? 10.622 -10.003 7.893 1.00 94.75 180 LEU A C 1
ATOM 1503 O O . LEU A 1 180 ? 11.576 -10.032 7.122 1.00 94.75 180 LEU A O 1
ATOM 1507 N N . VAL A 1 181 ? 9.434 -10.529 7.574 1.00 95.44 181 VAL A N 1
ATOM 1508 C CA . VAL A 1 181 ? 9.170 -11.149 6.262 1.00 95.44 181 VAL A CA 1
ATOM 1509 C C . VAL A 1 181 ? 9.396 -10.137 5.135 1.00 95.44 181 VAL A C 1
ATOM 1511 O O . VAL A 1 181 ? 10.077 -10.456 4.164 1.00 95.44 181 VAL A O 1
ATOM 1514 N N . TYR A 1 182 ? 8.911 -8.900 5.286 1.00 94.25 182 TYR A N 1
ATOM 1515 C CA . TYR A 1 182 ? 9.145 -7.814 4.333 1.00 94.25 182 TYR A CA 1
ATOM 1516 C C . TYR A 1 182 ? 10.645 -7.555 4.131 1.00 94.25 182 TYR A C 1
ATOM 1518 O O . TYR A 1 182 ? 11.120 -7.521 2.993 1.00 94.25 182 TYR A O 1
ATOM 1526 N N . LEU A 1 183 ? 11.420 -7.452 5.216 1.00 94.50 183 LEU A N 1
ATOM 1527 C CA . LEU A 1 183 ? 12.874 -7.300 5.149 1.00 94.50 183 LEU A CA 1
ATOM 1528 C C . LEU A 1 183 ? 13.530 -8.472 4.408 1.00 94.50 183 LEU A C 1
ATOM 1530 O O . LEU A 1 183 ? 14.320 -8.243 3.497 1.00 94.50 183 LEU A O 1
ATOM 1534 N N . MET A 1 184 ? 13.173 -9.714 4.751 1.00 94.69 184 MET A N 1
ATOM 1535 C CA . MET A 1 184 ? 13.707 -10.909 4.092 1.00 94.69 184 MET A CA 1
ATOM 1536 C C . MET A 1 184 ? 13.420 -10.886 2.590 1.00 94.69 184 MET A C 1
ATOM 1538 O O . MET A 1 184 ? 14.334 -11.084 1.797 1.00 94.69 184 MET A O 1
ATOM 1542 N N . THR A 1 185 ? 12.187 -10.565 2.188 1.00 92.69 185 THR A N 1
ATOM 1543 C CA . THR A 1 185 ? 11.820 -10.448 0.767 1.00 92.69 185 THR A CA 1
ATOM 1544 C C . THR A 1 185 ? 12.553 -9.310 0.057 1.00 92.69 185 THR A C 1
ATOM 1546 O O . THR A 1 185 ? 12.890 -9.446 -1.112 1.00 92.69 185 THR A O 1
ATOM 1549 N N . SER A 1 186 ? 12.893 -8.229 0.767 1.00 91.94 186 SER A N 1
ATOM 1550 C CA . SER A 1 186 ? 13.612 -7.078 0.201 1.00 91.94 186 SER A CA 1
ATOM 1551 C C . SER A 1 186 ? 15.025 -7.426 -0.280 1.00 91.94 186 SER A C 1
ATOM 1553 O O . SER A 1 186 ? 15.542 -6.762 -1.173 1.00 91.94 186 SER A O 1
ATOM 1555 N N . PHE A 1 187 ? 15.658 -8.469 0.270 1.00 90.69 187 PHE A N 1
ATOM 1556 C CA . PHE A 1 187 ? 16.976 -8.927 -0.189 1.00 90.69 187 PHE A CA 1
ATOM 1557 C C . PHE A 1 187 ? 16.941 -9.625 -1.550 1.00 90.69 187 PHE A C 1
ATOM 1559 O O . PHE A 1 187 ? 17.964 -9.652 -2.235 1.00 90.69 187 PHE A O 1
ATOM 1566 N N . PHE A 1 188 ? 15.774 -10.123 -1.955 1.00 90.56 188 PHE A N 1
ATOM 1567 C CA . PHE A 1 188 ? 15.553 -10.765 -3.250 1.00 90.56 188 PHE A CA 1
ATOM 1568 C C . PHE A 1 188 ? 15.103 -9.780 -4.339 1.00 90.56 188 PHE A C 1
ATOM 1570 O O . PHE A 1 188 ? 14.860 -10.201 -5.462 1.00 90.56 188 PHE A O 1
ATOM 1577 N N . VAL A 1 189 ? 14.998 -8.486 -4.013 1.00 86.44 189 VAL A N 1
ATOM 1578 C CA . VAL A 1 189 ? 14.681 -7.411 -4.962 1.00 86.44 189 VAL A CA 1
ATOM 1579 C C . VAL A 1 189 ? 15.949 -6.599 -5.257 1.00 86.44 189 VAL A C 1
ATOM 1581 O O . VAL A 1 189 ? 16.849 -6.489 -4.414 1.00 86.44 189 VAL A O 1
ATOM 1584 N N . ASP A 1 190 ? 16.040 -6.051 -6.466 1.00 81.50 190 ASP A N 1
ATOM 1585 C CA . ASP A 1 190 ? 17.268 -5.461 -6.998 1.00 81.50 190 ASP A CA 1
ATOM 1586 C C . ASP A 1 190 ? 17.636 -4.079 -6.430 1.00 81.50 190 ASP A C 1
ATOM 1588 O O . ASP A 1 190 ? 16.796 -3.218 -6.150 1.00 81.50 190 ASP A O 1
ATOM 1592 N N . GLY A 1 191 ? 18.951 -3.849 -6.325 1.00 79.75 191 GLY A N 1
ATOM 1593 C CA . GLY A 1 191 ? 19.567 -2.530 -6.151 1.00 79.75 191 GLY A CA 1
ATOM 1594 C C . GLY A 1 191 ? 19.006 -1.692 -4.995 1.00 79.75 191 GLY A C 1
ATOM 1595 O O . GLY A 1 191 ? 18.938 -2.131 -3.846 1.00 79.75 191 GLY A O 1
ATOM 1596 N N . TRP A 1 192 ? 18.611 -0.454 -5.306 1.00 80.31 192 TRP A N 1
ATOM 1597 C CA . TRP A 1 192 ? 18.113 0.539 -4.347 1.00 80.31 192 TRP A CA 1
ATOM 1598 C C . TRP A 1 192 ? 16.806 0.137 -3.641 1.00 80.31 192 TRP A C 1
ATOM 1600 O O . TRP A 1 192 ? 16.517 0.649 -2.557 1.00 80.31 192 TRP A O 1
ATOM 1610 N N . PHE A 1 193 ? 16.035 -0.809 -4.190 1.00 81.50 193 PHE A N 1
ATOM 1611 C CA . PHE A 1 193 ? 14.831 -1.334 -3.533 1.00 81.50 193 PHE A CA 1
ATOM 1612 C C . PHE A 1 193 ? 15.153 -2.152 -2.292 1.00 81.50 193 PHE A C 1
ATOM 1614 O O . PHE A 1 193 ? 14.438 -2.062 -1.292 1.00 81.50 193 PHE A O 1
ATOM 1621 N N . ARG A 1 194 ? 16.271 -2.882 -2.313 1.00 86.56 194 ARG A N 1
ATOM 1622 C CA . ARG A 1 194 ? 16.779 -3.593 -1.141 1.00 86.56 194 ARG A CA 1
ATOM 1623 C C . ARG A 1 194 ? 17.055 -2.630 0.008 1.00 86.56 194 ARG A C 1
ATOM 1625 O O . ARG A 1 194 ? 16.572 -2.841 1.119 1.00 86.56 194 ARG A O 1
ATOM 1632 N N . LEU A 1 195 ? 17.790 -1.548 -0.266 1.00 86.12 195 LEU A N 1
ATOM 1633 C CA . LEU A 1 195 ? 18.117 -0.535 0.741 1.00 86.12 195 LEU A CA 1
ATOM 1634 C C . LEU A 1 195 ? 16.855 0.174 1.253 1.00 86.12 195 LEU A C 1
ATOM 1636 O O . LEU A 1 195 ? 16.701 0.365 2.458 1.00 86.12 195 LEU A O 1
ATOM 1640 N N . ASN A 1 196 ? 15.917 0.491 0.357 1.00 85.81 196 ASN A N 1
ATOM 1641 C CA . ASN A 1 196 ? 14.614 1.039 0.724 1.00 85.81 196 ASN A CA 1
ATOM 1642 C C . ASN A 1 196 ? 13.851 0.116 1.691 1.00 85.81 196 ASN A C 1
ATOM 1644 O O . ASN A 1 196 ? 13.321 0.580 2.701 1.00 85.81 196 ASN A O 1
ATOM 1648 N N . GLY A 1 197 ? 13.872 -1.195 1.434 1.00 88.31 197 GLY A N 1
ATOM 1649 C CA . GLY A 1 197 ? 13.301 -2.213 2.311 1.00 88.31 197 GLY A CA 1
ATOM 1650 C C . GLY A 1 197 ? 13.902 -2.210 3.720 1.00 88.31 197 GLY A C 1
ATOM 1651 O O . GLY A 1 197 ? 13.161 -2.243 4.704 1.00 88.31 197 GLY A O 1
ATOM 1652 N N . VAL A 1 198 ? 15.229 -2.076 3.830 1.00 90.19 198 VAL A N 1
ATOM 1653 C CA . VAL A 1 198 ? 15.936 -1.960 5.121 1.00 90.19 198 VAL A CA 1
ATOM 1654 C C . VAL A 1 198 ? 15.506 -0.701 5.880 1.00 90.19 198 VAL A C 1
ATOM 1656 O O . VAL A 1 198 ? 15.169 -0.783 7.061 1.00 90.19 198 VAL A O 1
ATOM 1659 N N . ILE A 1 199 ? 15.460 0.457 5.212 1.00 89.56 199 ILE A N 1
ATOM 1660 C CA . ILE A 1 199 ? 15.045 1.724 5.836 1.00 89.56 199 ILE A CA 1
ATOM 1661 C C . ILE A 1 199 ? 13.610 1.606 6.364 1.00 89.56 199 ILE A C 1
ATOM 1663 O O . ILE A 1 199 ? 13.343 1.943 7.519 1.00 89.56 199 ILE A O 1
ATOM 1667 N N . MET A 1 200 ? 12.693 1.082 5.548 1.00 90.81 200 MET A N 1
ATOM 1668 C CA . MET A 1 200 ? 11.294 0.896 5.938 1.00 90.81 200 MET A CA 1
ATOM 1669 C C . MET A 1 200 ? 11.139 -0.084 7.109 1.00 90.81 200 MET A C 1
ATOM 1671 O O . MET A 1 200 ? 10.384 0.195 8.042 1.00 90.81 200 MET A O 1
ATOM 1675 N N . PHE A 1 201 ? 11.892 -1.189 7.119 1.00 91.75 201 PHE A N 1
ATOM 1676 C CA . PHE A 1 201 ? 11.934 -2.115 8.253 1.00 91.75 201 PHE A CA 1
ATOM 1677 C C . PHE A 1 201 ? 12.366 -1.415 9.549 1.00 91.75 201 PHE A C 1
ATOM 1679 O O . PHE A 1 201 ? 11.709 -1.570 10.584 1.00 91.75 201 PHE A O 1
ATOM 1686 N N . CYS A 1 202 ? 13.440 -0.624 9.499 1.00 90.81 202 CYS A N 1
ATOM 1687 C CA . CYS A 1 202 ? 13.931 0.125 10.653 1.00 90.81 202 CYS A CA 1
ATOM 1688 C C . CYS A 1 202 ? 12.879 1.116 11.164 1.00 90.81 202 CYS A C 1
ATOM 1690 O O . CYS A 1 202 ? 12.589 1.132 12.359 1.00 90.81 202 CYS A O 1
ATOM 1692 N N . LEU A 1 203 ? 12.252 1.889 10.272 1.00 87.50 203 LEU A N 1
ATOM 1693 C CA . LEU A 1 203 ? 11.218 2.861 10.638 1.00 87.50 203 LEU A CA 1
ATOM 1694 C C . LEU A 1 203 ? 10.018 2.199 11.325 1.00 87.50 203 LEU A C 1
ATOM 1696 O O . LEU A 1 203 ? 9.596 2.649 12.392 1.00 87.50 203 LEU A O 1
ATOM 1700 N N . VAL A 1 204 ? 9.516 1.092 10.766 1.00 87.06 204 VAL A N 1
ATOM 1701 C CA . VAL A 1 204 ? 8.404 0.334 11.360 1.00 87.06 204 VAL A CA 1
ATOM 1702 C C . VAL A 1 204 ? 8.772 -0.176 12.754 1.00 87.06 204 VAL A C 1
ATOM 1704 O O . VAL A 1 204 ? 7.978 -0.042 13.684 1.00 87.06 204 VAL A O 1
ATOM 1707 N N . ASN A 1 205 ? 9.973 -0.726 12.944 1.00 86.56 205 ASN A N 1
ATOM 1708 C CA . ASN A 1 205 ? 10.378 -1.268 14.244 1.00 86.56 205 ASN A CA 1
ATOM 1709 C C . ASN A 1 205 ? 10.675 -0.186 15.289 1.00 86.56 205 ASN A C 1
ATOM 1711 O O . ASN A 1 205 ? 10.321 -0.368 16.457 1.00 86.56 205 ASN A O 1
ATOM 1715 N N . ILE A 1 206 ? 11.254 0.951 14.889 1.00 85.25 206 ILE A N 1
ATOM 1716 C CA . ILE A 1 206 ? 11.408 2.124 15.763 1.00 85.25 206 ILE A CA 1
ATOM 1717 C C . ILE A 1 206 ? 10.029 2.560 16.256 1.00 85.25 206 ILE A C 1
ATOM 1719 O O . ILE A 1 206 ? 9.826 2.725 17.457 1.00 85.25 206 ILE A O 1
ATOM 1723 N N . PHE A 1 207 ? 9.047 2.651 15.359 1.00 78.38 207 PHE A N 1
ATOM 1724 C CA . PHE A 1 207 ? 7.690 3.031 15.733 1.00 78.38 207 PHE A CA 1
ATOM 1725 C C . PHE A 1 207 ? 7.023 2.042 16.684 1.00 78.38 207 PHE A C 1
ATOM 1727 O O . PHE A 1 207 ? 6.462 2.448 17.699 1.00 78.38 207 PHE A O 1
ATOM 1734 N N . LEU A 1 208 ? 7.117 0.741 16.394 1.00 78.62 208 LEU A N 1
ATOM 1735 C CA . LEU A 1 208 ? 6.579 -0.300 17.275 1.00 78.62 208 LEU A CA 1
ATOM 1736 C C . LEU A 1 208 ? 7.258 -0.313 18.655 1.00 78.62 208 LEU A C 1
ATOM 1738 O O . LEU A 1 208 ? 6.682 -0.838 19.609 1.00 78.62 208 LEU A O 1
ATOM 1742 N N . SER A 1 209 ? 8.470 0.238 18.766 1.00 78.12 209 SER A N 1
ATOM 1743 C CA . SER A 1 209 ? 9.236 0.326 20.015 1.00 78.12 209 SER A CA 1
ATOM 1744 C C . SER A 1 209 ? 8.920 1.580 20.833 1.00 78.12 209 SER A C 1
ATOM 1746 O O . SER A 1 209 ? 9.078 1.562 22.054 1.00 78.12 209 SER A O 1
ATOM 1748 N N . ILE A 1 210 ? 8.427 2.653 20.205 1.00 75.25 210 ILE A N 1
ATOM 1749 C CA . ILE A 1 210 ? 7.976 3.859 20.907 1.00 75.25 210 ILE A CA 1
ATOM 1750 C C . ILE A 1 210 ? 6.671 3.527 21.654 1.00 75.25 210 ILE A C 1
ATOM 1752 O O . ILE A 1 210 ? 5.557 3.678 21.150 1.00 75.25 210 ILE A O 1
ATOM 1756 N N . LYS A 1 211 ? 6.807 3.056 22.901 1.00 56.53 211 LYS A N 1
ATOM 1757 C CA . LYS A 1 211 ? 5.700 2.915 23.856 1.00 56.53 211 LYS A CA 1
ATOM 1758 C C . LYS A 1 211 ? 5.209 4.307 24.235 1.00 56.53 211 LYS A C 1
ATOM 1760 O O . LYS A 1 211 ? 5.797 4.944 25.100 1.00 56.53 211 LYS A O 1
ATOM 1765 N N . SER A 1 212 ? 4.125 4.791 23.639 1.00 49.47 212 SER A N 1
ATOM 1766 C CA . SER A 1 212 ? 3.364 5.875 24.264 1.00 49.47 212 SER A CA 1
ATOM 1767 C C . SER A 1 212 ? 1.965 6.048 23.680 1.00 49.47 212 SER A C 1
ATOM 1769 O O . SER A 1 212 ? 1.697 5.776 22.514 1.00 49.47 212 SER A O 1
ATOM 1771 N N . SER A 1 213 ? 1.095 6.518 24.565 1.00 47.06 213 SER A N 1
ATOM 1772 C CA . SER A 1 213 ? -0.182 7.247 24.488 1.00 47.06 213 SER A CA 1
ATOM 1773 C C . SER A 1 213 ? -0.607 7.999 23.199 1.00 47.06 213 SER A C 1
ATOM 1775 O O . SER A 1 213 ? -1.653 8.641 23.207 1.00 47.06 213 SER A O 1
ATOM 1777 N N . PHE A 1 214 ? 0.106 7.910 22.073 1.00 45.94 214 PHE A N 1
ATOM 1778 C CA . PHE A 1 214 ? -0.139 8.652 20.822 1.00 45.94 214 PHE A CA 1
ATOM 1779 C C . PHE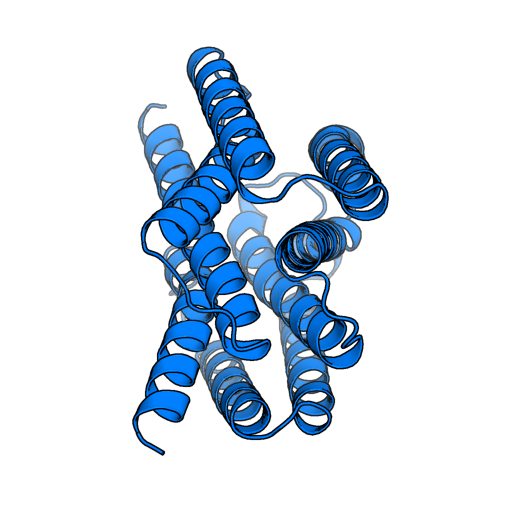 A 1 214 ? -0.931 7.884 19.738 1.00 45.94 214 PHE A C 1
ATOM 1781 O O . PHE A 1 214 ? -1.110 8.378 18.620 1.00 45.94 214 PHE A O 1
ATOM 1788 N N . TYR A 1 215 ? -1.430 6.686 20.050 1.00 52.62 215 TYR A N 1
ATOM 1789 C CA . TYR A 1 215 ? -2.058 5.757 19.096 1.00 52.62 215 TYR A CA 1
ATOM 1790 C C . TYR A 1 215 ? -3.332 6.234 18.350 1.00 52.62 215 TYR A C 1
ATOM 1792 O O . TYR A 1 215 ? -3.521 5.797 17.216 1.00 52.62 215 TYR A O 1
ATOM 1800 N N . PRO A 1 216 ? -4.225 7.107 18.864 1.00 48.81 216 PRO A N 1
ATOM 1801 C CA . PRO A 1 216 ? -5.502 7.330 18.167 1.00 48.81 216 PRO A CA 1
ATOM 1802 C C . PRO A 1 216 ? -5.413 8.240 16.927 1.00 48.81 216 PRO A C 1
ATOM 1804 O O . PRO A 1 216 ? -6.099 8.000 15.930 1.00 48.81 216 PRO A O 1
ATOM 1807 N N . PHE A 1 217 ? -4.571 9.279 16.947 1.00 42.78 217 PHE A N 1
ATOM 1808 C CA . PHE A 1 217 ? -4.559 10.312 15.896 1.00 42.78 217 PHE A CA 1
ATOM 1809 C C . PHE A 1 217 ? -3.450 10.144 14.850 1.00 42.78 217 PHE A C 1
ATOM 1811 O O . PHE A 1 217 ? -3.609 10.617 13.729 1.00 42.78 217 PHE A O 1
ATOM 1818 N N . ARG A 1 218 ? -2.366 9.419 15.155 1.00 55.31 218 ARG A N 1
ATOM 1819 C CA . ARG A 1 218 ? -1.201 9.315 14.257 1.00 55.31 218 ARG A CA 1
ATOM 1820 C C . ARG A 1 218 ? -1.210 8.120 13.306 1.00 55.31 218 ARG A C 1
ATOM 1822 O O . ARG A 1 218 ? -0.418 8.117 12.383 1.00 55.31 218 ARG A O 1
ATOM 1829 N N . VAL A 1 219 ? -2.110 7.147 13.456 1.00 60.69 219 VAL A N 1
ATOM 1830 C CA . VAL A 1 219 ? -2.076 5.909 12.646 1.00 60.69 219 VAL A CA 1
ATOM 1831 C C . VAL A 1 219 ? -2.318 6.171 11.149 1.00 60.69 219 VAL A C 1
ATOM 1833 O O . VAL A 1 219 ? -1.586 5.626 10.337 1.00 60.69 219 VAL A O 1
ATOM 1836 N N . TYR A 1 220 ? -3.244 7.065 10.764 1.00 55.44 220 TYR A N 1
ATOM 1837 C CA . TYR A 1 220 ? -3.407 7.444 9.344 1.00 55.44 220 TYR A CA 1
ATOM 1838 C C . TYR A 1 220 ? -2.157 8.139 8.808 1.00 55.44 220 TYR A C 1
ATOM 1840 O O . TYR A 1 220 ? -1.556 7.666 7.857 1.00 55.44 220 TYR A O 1
ATOM 1848 N N . TYR A 1 221 ? -1.713 9.210 9.462 1.00 59.91 221 TYR A N 1
ATOM 1849 C CA . TYR A 1 221 ? -0.533 9.957 9.022 1.00 59.91 221 TYR A CA 1
ATOM 1850 C C . TYR A 1 221 ? 0.742 9.122 8.997 1.00 59.91 221 TYR A C 1
ATOM 1852 O O . TYR A 1 221 ? 1.602 9.354 8.159 1.00 59.91 221 TYR A O 1
ATOM 1860 N N . TYR A 1 222 ? 0.874 8.174 9.919 1.00 69.50 222 TYR A N 1
ATOM 1861 C CA . TYR A 1 222 ? 2.088 7.396 10.055 1.00 69.50 222 TYR A CA 1
ATOM 1862 C C . TYR A 1 222 ? 2.125 6.235 9.070 1.00 69.50 222 TYR A C 1
ATOM 1864 O O . TYR A 1 222 ? 3.094 6.110 8.336 1.00 69.50 222 TYR A O 1
ATOM 1872 N N . TYR A 1 223 ? 1.075 5.414 9.002 1.00 73.69 223 TYR A N 1
ATOM 1873 C CA . TYR A 1 223 ? 1.105 4.208 8.173 1.00 73.69 223 TYR A CA 1
ATOM 1874 C C . TYR A 1 223 ? 0.814 4.495 6.699 1.00 73.69 223 TYR A C 1
ATOM 1876 O O . TYR A 1 223 ? 1.549 4.000 5.849 1.00 73.69 223 TYR A O 1
ATOM 1884 N N . ASP A 1 224 ? -0.153 5.366 6.387 1.00 81.44 224 ASP A N 1
ATOM 1885 C CA . ASP A 1 224 ? -0.342 5.827 5.003 1.00 81.44 224 ASP A CA 1
ATOM 1886 C C . ASP A 1 224 ? 0.832 6.742 4.586 1.00 81.44 224 ASP A C 1
ATOM 1888 O O . ASP A 1 224 ? 1.321 6.663 3.461 1.00 81.44 224 ASP A O 1
ATOM 1892 N N . GLY A 1 225 ? 1.359 7.564 5.505 1.00 84.19 225 GLY A N 1
ATOM 1893 C CA . GLY A 1 225 ? 2.531 8.409 5.240 1.00 84.19 225 GLY A CA 1
ATOM 1894 C C . GLY A 1 225 ? 3.836 7.632 5.062 1.00 84.19 225 GLY A C 1
ATOM 1895 O O . GLY A 1 225 ? 4.710 8.087 4.330 1.00 84.19 225 GLY A O 1
ATOM 1896 N N . ILE A 1 226 ? 3.964 6.441 5.654 1.00 88.19 226 ILE A N 1
ATOM 1897 C CA . ILE A 1 226 ? 5.104 5.544 5.438 1.00 88.19 226 ILE A CA 1
ATOM 1898 C C . ILE A 1 226 ? 5.166 5.066 3.979 1.00 88.19 226 ILE A C 1
ATOM 1900 O O . ILE A 1 226 ? 6.260 4.941 3.441 1.00 88.19 226 ILE A O 1
ATOM 1904 N N . ILE A 1 227 ? 4.025 4.876 3.308 1.00 91.44 227 ILE A N 1
ATOM 1905 C CA . ILE A 1 227 ? 3.975 4.521 1.877 1.00 91.44 227 ILE A CA 1
ATOM 1906 C C . ILE A 1 227 ? 4.464 5.695 1.016 1.00 91.44 227 ILE A C 1
ATOM 1908 O O . ILE A 1 227 ? 5.244 5.525 0.075 1.00 91.44 227 ILE A O 1
ATOM 1912 N N . VAL A 1 228 ? 4.061 6.919 1.372 1.00 91.12 228 VAL A N 1
ATOM 1913 C CA . VAL A 1 228 ? 4.564 8.138 0.720 1.00 91.12 228 VAL A CA 1
ATOM 1914 C C . VAL A 1 228 ? 6.075 8.266 0.931 1.00 91.12 228 VAL A C 1
ATOM 1916 O O . VAL A 1 228 ? 6.819 8.503 -0.019 1.00 91.12 228 VAL A O 1
ATOM 1919 N N . LEU A 1 229 ? 6.552 8.044 2.158 1.00 90.19 229 LEU A N 1
ATOM 1920 C CA . LEU A 1 229 ? 7.970 8.108 2.503 1.00 90.19 229 LEU A CA 1
ATOM 1921 C C . LEU A 1 229 ? 8.791 7.023 1.795 1.00 90.19 229 LEU A C 1
ATOM 1923 O O . LEU A 1 229 ? 9.898 7.305 1.342 1.00 90.19 229 LEU A O 1
ATOM 1927 N N . GLN A 1 230 ? 8.258 5.809 1.653 1.00 91.62 230 GLN A N 1
ATOM 1928 C CA . GLN A 1 230 ? 8.854 4.729 0.863 1.00 91.62 230 GLN A CA 1
ATOM 1929 C C . GLN A 1 230 ? 9.085 5.182 -0.583 1.00 91.62 230 GLN A C 1
ATOM 1931 O O . GLN A 1 230 ? 10.186 5.039 -1.117 1.00 91.62 230 GLN A O 1
ATOM 1936 N N . THR A 1 231 ? 8.068 5.808 -1.173 1.00 92.44 231 THR A N 1
ATOM 1937 C CA . THR A 1 231 ? 8.112 6.315 -2.547 1.00 92.44 231 THR A CA 1
ATOM 1938 C C . THR A 1 231 ? 9.139 7.431 -2.705 1.00 92.44 231 THR A C 1
ATOM 1940 O O . THR A 1 231 ? 9.997 7.364 -3.583 1.00 92.44 231 THR A O 1
ATOM 1943 N N . LEU A 1 232 ? 9.103 8.429 -1.816 1.00 90.75 232 LEU A N 1
ATOM 1944 C CA . LEU A 1 232 ? 10.033 9.559 -1.839 1.00 90.75 232 LEU A CA 1
ATOM 1945 C C . LEU A 1 232 ? 11.477 9.118 -1.601 1.00 90.75 232 LEU A C 1
ATOM 1947 O O . LEU A 1 232 ? 12.368 9.523 -2.338 1.00 90.75 232 LEU A O 1
ATOM 1951 N N . SER A 1 233 ? 11.718 8.273 -0.598 1.00 89.38 233 SER A N 1
ATOM 1952 C CA . SER A 1 233 ? 13.067 7.781 -0.296 1.00 89.38 233 SER A CA 1
ATOM 1953 C C . SER A 1 233 ? 13.656 7.008 -1.470 1.00 89.38 233 SER A C 1
ATOM 1955 O O . SER A 1 233 ? 14.824 7.207 -1.791 1.00 89.38 233 SER A O 1
ATOM 1957 N N . TYR A 1 234 ? 12.860 6.183 -2.156 1.00 88.44 234 TYR A N 1
ATOM 1958 C CA . TYR A 1 234 ? 13.323 5.508 -3.364 1.00 88.44 234 TYR A CA 1
ATOM 1959 C C . TYR A 1 234 ? 13.614 6.486 -4.505 1.00 88.44 234 TYR A C 1
ATOM 1961 O O . TYR A 1 234 ? 14.681 6.408 -5.109 1.00 88.44 234 TYR A O 1
ATOM 1969 N N . TYR A 1 235 ? 12.713 7.439 -4.760 1.00 88.69 235 TYR A N 1
ATOM 1970 C CA . TYR A 1 235 ? 12.920 8.473 -5.774 1.00 88.69 235 TYR A CA 1
ATOM 1971 C C . TYR A 1 235 ? 14.224 9.255 -5.544 1.00 88.69 235 TYR A C 1
ATOM 1973 O O . TYR A 1 235 ? 15.025 9.407 -6.467 1.00 88.69 235 TYR A O 1
ATOM 1981 N N . PHE A 1 236 ? 14.481 9.693 -4.307 1.00 87.81 236 PHE A N 1
ATOM 1982 C CA . PHE A 1 236 ? 15.720 10.392 -3.960 1.00 87.81 236 PHE A CA 1
ATOM 1983 C C . PHE A 1 236 ? 16.955 9.504 -4.125 1.00 87.81 236 PHE A C 1
ATOM 1985 O O . PHE A 1 236 ? 17.932 9.957 -4.712 1.00 87.81 236 PHE A O 1
ATOM 1992 N N . MET A 1 237 ? 16.912 8.243 -3.678 1.00 85.69 237 MET A N 1
ATOM 1993 C CA . MET A 1 237 ? 18.029 7.307 -3.867 1.00 85.69 237 MET A CA 1
ATOM 1994 C C . MET A 1 237 ? 18.345 7.075 -5.349 1.00 85.69 237 MET A C 1
ATOM 1996 O O . MET A 1 237 ? 19.512 7.085 -5.711 1.00 85.69 237 MET A O 1
ATOM 2000 N N . LYS A 1 238 ? 17.321 6.937 -6.202 1.00 82.81 238 LYS A N 1
ATOM 2001 C CA . LYS A 1 238 ? 17.480 6.766 -7.656 1.00 82.81 238 LYS A CA 1
ATOM 2002 C C . LYS A 1 238 ? 17.998 8.023 -8.367 1.00 82.81 238 LYS A C 1
ATOM 2004 O O . LYS A 1 238 ? 18.540 7.919 -9.456 1.00 82.81 238 LYS A O 1
ATOM 2009 N N . THR A 1 239 ? 17.767 9.211 -7.807 1.00 84.38 239 THR A N 1
ATOM 2010 C CA . THR A 1 239 ? 18.177 10.484 -8.433 1.00 84.38 239 THR A CA 1
ATOM 2011 C C . THR A 1 239 ? 19.586 10.906 -8.014 1.00 84.38 239 THR A C 1
ATOM 2013 O O . THR A 1 239 ? 20.278 11.581 -8.768 1.00 84.38 239 THR A O 1
ATOM 2016 N N . LEU A 1 240 ? 19.997 10.557 -6.792 1.00 81.00 240 LEU A N 1
ATOM 2017 C CA . LEU A 1 240 ? 21.286 10.959 -6.221 1.00 81.00 240 LEU A CA 1
ATOM 2018 C C . LEU A 1 240 ? 22.459 10.061 -6.644 1.00 81.00 240 LEU A C 1
ATOM 2020 O O . LEU A 1 240 ? 23.604 10.485 -6.488 1.00 81.00 240 LEU A O 1
ATOM 2024 N N . PHE A 1 241 ? 22.189 8.853 -7.145 1.00 68.00 241 PHE A N 1
ATOM 2025 C CA . PHE A 1 241 ? 23.181 7.839 -7.509 1.00 68.00 241 PHE A CA 1
ATOM 2026 C C . PHE A 1 241 ? 22.801 7.145 -8.815 1.00 68.00 241 PHE A C 1
ATOM 2028 O O . PHE A 1 241 ? 23.734 6.729 -9.535 1.00 68.00 241 PHE A O 1
#

Solvent-accessible surface area (backbone atoms only — not comparable to full-atom values): 12517 Å² total; per-residue (Å²): 125,71,64,66,52,54,52,54,50,52,56,17,49,49,45,4,49,19,45,16,28,47,48,50,40,52,31,59,70,76,67,46,87,84,48,74,64,55,48,51,42,37,23,42,38,31,26,15,54,40,33,34,76,75,36,43,93,38,69,69,44,29,53,51,17,52,50,41,35,51,52,36,51,52,54,49,45,75,71,60,68,76,50,74,65,43,51,51,40,49,53,52,44,52,50,50,63,68,40,30,79,80,60,33,55,60,35,46,73,45,38,34,49,52,53,16,51,46,54,44,42,52,42,46,55,73,66,70,65,84,59,61,62,57,52,50,31,50,30,38,47,44,29,34,51,38,49,59,52,39,56,57,37,46,90,75,46,97,50,50,30,49,31,68,75,62,32,58,66,51,42,53,53,48,37,52,51,34,38,50,52,28,36,61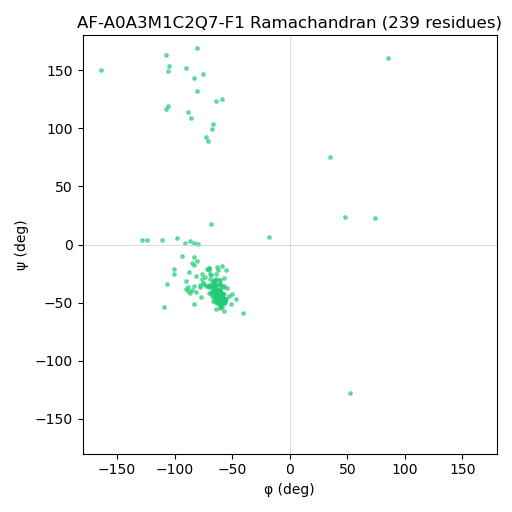,42,19,71,77,40,70,74,68,53,23,57,46,28,50,54,52,38,51,53,54,52,54,53,74,63,59,83,64,100,59,60,81,78,42,50,63,63,48,49,35,39,46,38,37,48,53,29,50,52,44,52,51,55,65,71,78,104

Secondary structure (DSSP, 8-state):
--HHHHHHHHHHHHHHHHHHHHHHHHHHHHT----HHHHHHHHHHHHHHHHHHHHTTSHHHHHHHHHHHHHHHHHHHHHH---HHHHHHHHHHHHHHHHIIIIITTSTTHHHHHHHHHHHHHHHHHH----HHHHHHHHHHHHHHHHHHHHHHTTT--S--HHHHSHHHHHHHHHHHHHHHHHHHHTTS-THHHHHHHHHHHHHHHHHH--SS-HHHHHIIIIIHHHHHHHHHHHHHHHH-

Foldseek 3Di:
DVVVVVVQLVLQQLQLQLQLLLLLLLCVQLVHDDDPVSSVLSSLCSSLLSLCVRPVVDVVSVVVSVVSNVVSVVVCCVVPVDDPLLVVLVVVLVVLSVCCVPPQVQDAQSNLQSQLSNSLSVSCSPNVDPPPLVSVLSSLLSSLLVLLVLVLCVVPDPGDYCCVPPNPVRSLVVSLVSLVVSLVSLVVGDDLSNVLSVVLSVLSVVVSPPDDDPSHPCSSCRSSVSSNVSSVSSVVVVVVD

Nearest PDB structures (foldseek):
  4f62-assembly1_B  TM=5.311E-01  e=6.108E-01  Marinomonas sp. MED121

Mean predicted aligned error: 6.32 Å

Sequence (241 aa):
MKDGIKEKFFGSFITGLAFASFMVYGYLYIGIDVRIVDVFCFFLLGLGGYVYLRLSQYKFFYYFSLSVLALTIMGVWMLLRWDFYRVIIFVLNCGIIGMYHSVFRRRVLLKPLVIAVSWILWLLFFTMHPDVVFYFQQFVWIALLTIPFDIKSKNTDKISTIPNRWGVECAVNLTRFLSLVYLMTSFFVDGWFRLNGVIMFCLVNIFLSIKSSFYPFRVYYYYDGIIVLQTLSYYFMKTLF

pLDDT: mean 82.72, std 10.65, range [42.78, 96.25]

Radius of gyration: 17.55 Å; Cα contacts (8 Å, |Δi|>4): 254; chains: 1; bounding box: 50×29×49 Å